Protein AF-A0A840P8W0-F1 (afdb_monomer)

Mean predicted aligned error: 6.46 Å

InterPro domains:
  IPR000485 AsnC-type HTH domain [PF13404] (7-47)
  IPR000485 AsnC-type HTH domain [PR00033] (7-23)
  IPR000485 AsnC-type HTH domain [PR00033] (23-34)
  IPR000485 AsnC-type HTH domain [PR00033] (34-53)
  IPR000485 AsnC-type HTH domain [PS50956] (7-67)
  IPR011008 Dimeric alpha-beta barrel [SSF54909] (79-145)
  IPR019887 Transcription regulator AsnC/Lrp, ligand binding domain [PF01037] (79-141)
  IPR019888 Transcription regulator AsnC-like [SM00344] (7-111)
  IPR019888 Transcription regulator AsnC-like [SM00344] (163-267)
  IPR036388 Winged helix-like DNA-binding domain superfamily [G3DSA:1.10.10.10] (7-55)
  IPR036388 Winged helix-like DNA-binding domain superfamily [G3DSA:1.10.10.10] (160-212)
  IPR036390 Winged helix DNA-binding domain superfamily [SSF46785] (5-66)
  IPR036390 Winged helix DNA-binding domain superfamily [SSF46785] (162-213)

pLDDT: mean 87.78, std 13.2, range [28.14, 98.25]

Structure (mmCIF, N/CA/C/O backbone):
data_AF-A0A840P8W0-F1
#
_entry.id   AF-A0A840P8W0-F1
#
loop_
_atom_site.group_PDB
_atom_site.id
_atom_site.type_symbol
_atom_site.label_atom_id
_atom_site.label_alt_id
_atom_site.label_comp_id
_atom_site.label_asym_id
_atom_site.label_entity_id
_atom_site.label_seq_id
_atom_site.pdbx_PDB_ins_code
_atom_site.Cartn_x
_atom_site.Cartn_y
_atom_site.Cartn_z
_atom_site.occupancy
_atom_site.B_iso_or_equiv
_atom_site.auth_seq_id
_atom_site.auth_comp_id
_atom_site.auth_asym_id
_atom_site.auth_atom_id
_atom_site.pdbx_PDB_model_num
ATOM 1 N N . MET A 1 1 ? -5.907 -22.053 6.837 1.00 34.28 1 MET A N 1
ATOM 2 C CA . MET A 1 1 ? -6.638 -21.363 7.922 1.00 34.28 1 MET A CA 1
ATOM 3 C C . MET A 1 1 ? -5.864 -20.092 8.213 1.00 34.28 1 MET A C 1
ATOM 5 O O . MET A 1 1 ? -4.703 -20.213 8.565 1.00 34.28 1 MET A O 1
ATOM 9 N N . THR A 1 2 ? -6.421 -18.903 7.975 1.00 44.41 2 THR A N 1
ATOM 10 C CA . THR A 1 2 ? -5.743 -17.654 8.362 1.00 44.41 2 THR A CA 1
ATOM 11 C C . THR A 1 2 ? -5.940 -17.507 9.864 1.00 44.41 2 THR A C 1
ATOM 13 O O . THR A 1 2 ? -7.039 -17.186 10.312 1.00 44.41 2 THR A O 1
ATOM 16 N N . GLN A 1 3 ? -4.933 -17.889 10.646 1.00 50.25 3 GLN A N 1
ATOM 17 C CA . GLN A 1 3 ? -4.948 -17.691 12.088 1.00 50.25 3 GLN A CA 1
ATOM 18 C C . GLN A 1 3 ? -4.982 -16.179 12.330 1.00 50.25 3 GLN A C 1
ATOM 20 O O . GLN A 1 3 ? -4.092 -15.470 11.866 1.00 50.25 3 GLN A O 1
ATOM 25 N N . ARG A 1 4 ? -6.041 -15.679 12.980 1.00 62.19 4 ARG A N 1
ATOM 26 C CA . ARG A 1 4 ? -6.059 -14.294 13.463 1.00 62.19 4 ARG A CA 1
ATOM 27 C C . ARG A 1 4 ? -4.897 -14.131 14.424 1.00 62.19 4 ARG A C 1
ATOM 29 O O . ARG A 1 4 ? -4.729 -14.955 15.324 1.00 62.19 4 ARG A O 1
ATOM 36 N N . TYR A 1 5 ? -4.101 -13.103 14.197 1.00 71.75 5 TYR A N 1
ATOM 37 C CA . TYR A 1 5 ? -2.946 -12.833 15.023 1.00 71.75 5 TYR A CA 1
ATOM 38 C C . TYR A 1 5 ? -3.359 -11.874 16.136 1.00 71.75 5 TYR A C 1
ATOM 40 O O . TYR A 1 5 ? -3.698 -10.724 15.868 1.00 71.75 5 TYR A O 1
ATOM 48 N N . GLU A 1 6 ? -3.371 -12.351 17.379 1.00 79.44 6 GLU A N 1
ATOM 49 C CA . GLU A 1 6 ? -3.693 -11.510 18.532 1.00 79.44 6 GLU A CA 1
ATOM 50 C C . GLU A 1 6 ? -2.466 -10.677 18.920 1.00 79.44 6 GLU A C 1
ATOM 52 O O . GLU A 1 6 ? -1.450 -11.205 19.377 1.00 79.44 6 GLU A O 1
ATOM 57 N N . LEU A 1 7 ? -2.555 -9.363 18.702 1.00 85.06 7 LEU A N 1
ATOM 58 C CA . LEU A 1 7 ? -1.567 -8.394 19.169 1.00 85.06 7 LEU A CA 1
ATOM 59 C C . LEU A 1 7 ? -1.849 -8.053 20.634 1.00 85.06 7 LEU A C 1
ATOM 61 O O . LEU A 1 7 ? -2.967 -7.663 20.976 1.00 85.06 7 LEU A O 1
ATOM 65 N N . ASP A 1 8 ? -0.838 -8.164 21.500 1.00 90.38 8 ASP A N 1
ATOM 66 C CA . ASP A 1 8 ? -0.956 -7.645 22.863 1.00 90.38 8 ASP A CA 1
ATOM 67 C C . ASP A 1 8 ? -0.778 -6.112 22.900 1.00 90.38 8 ASP A C 1
ATOM 69 O O . ASP A 1 8 ? -0.386 -5.473 21.919 1.00 90.38 8 ASP A O 1
ATOM 73 N N . ALA A 1 9 ? -1.073 -5.494 24.047 1.00 90.81 9 ALA A N 1
ATOM 74 C CA . ALA A 1 9 ? -0.993 -4.039 24.194 1.00 90.81 9 ALA A CA 1
ATOM 75 C C . ALA A 1 9 ? 0.424 -3.477 23.956 1.00 90.81 9 ALA A C 1
ATOM 77 O O . ALA A 1 9 ? 0.566 -2.337 23.515 1.00 90.81 9 ALA A O 1
ATOM 78 N N . GLN A 1 10 ? 1.474 -4.259 24.232 1.00 94.38 10 GLN A N 1
ATOM 79 C CA . GLN A 1 10 ? 2.853 -3.836 23.990 1.00 94.38 10 GLN A CA 1
ATOM 80 C C . GLN A 1 10 ? 3.210 -3.944 22.508 1.00 94.38 10 GLN A C 1
ATOM 82 O O . GLN A 1 10 ? 3.861 -3.045 21.984 1.00 94.38 10 GLN A O 1
ATOM 87 N N . ASP A 1 11 ? 2.770 -5.006 21.828 1.00 94.00 11 ASP A N 1
ATOM 88 C CA . ASP A 1 11 ? 2.919 -5.153 20.381 1.00 94.00 11 ASP A CA 1
ATOM 89 C C . ASP A 1 11 ? 2.237 -3.983 19.659 1.00 94.00 11 ASP A C 1
ATOM 91 O O . ASP A 1 11 ? 2.858 -3.350 18.804 1.00 94.00 11 ASP A O 1
ATOM 95 N N . GLN A 1 12 ? 1.009 -3.633 20.062 1.00 91.06 12 GLN A N 1
ATOM 96 C CA . GLN A 1 12 ? 0.277 -2.496 19.502 1.00 91.06 12 GLN A CA 1
ATOM 97 C C . GLN A 1 12 ? 1.016 -1.168 19.731 1.00 91.06 12 GLN A C 1
ATOM 99 O O . GLN A 1 12 ? 1.231 -0.415 18.783 1.00 91.06 12 GLN A O 1
ATOM 104 N N . ALA A 1 13 ? 1.496 -0.911 20.952 1.00 92.88 13 ALA A N 1
ATOM 105 C CA . ALA A 1 13 ? 2.249 0.307 21.255 1.00 92.88 13 ALA A CA 1
ATOM 106 C C . ALA A 1 13 ? 3.574 0.403 20.471 1.00 92.88 13 ALA A C 1
ATOM 108 O O . ALA A 1 13 ? 3.941 1.479 20.000 1.00 92.88 13 ALA A O 1
ATOM 109 N N . ILE A 1 14 ? 4.290 -0.715 20.289 1.00 94.94 14 ILE A N 1
ATOM 110 C CA . ILE A 1 14 ? 5.503 -0.767 19.456 1.00 94.94 14 ILE A CA 1
ATOM 111 C C . ILE A 1 14 ? 5.163 -0.437 18.000 1.00 94.94 14 ILE A C 1
ATOM 113 O O . ILE A 1 14 ? 5.873 0.343 17.366 1.00 94.94 14 ILE A O 1
ATOM 117 N N . ILE A 1 15 ? 4.091 -1.029 17.469 1.00 91.56 15 ILE A N 1
ATOM 118 C CA . ILE A 1 15 ? 3.615 -0.783 16.106 1.00 91.56 15 ILE A CA 1
ATOM 119 C C . ILE A 1 15 ? 3.282 0.695 15.915 1.00 91.56 15 ILE A C 1
ATOM 121 O O . ILE A 1 15 ? 3.705 1.272 14.919 1.00 91.56 15 ILE A O 1
ATOM 125 N N . ASP A 1 16 ? 2.569 1.314 16.854 1.00 89.50 16 ASP A N 1
ATOM 126 C CA . ASP A 1 16 ? 2.162 2.716 16.741 1.00 89.50 16 ASP A CA 1
ATOM 127 C C . ASP A 1 16 ? 3.367 3.667 16.753 1.00 89.50 16 ASP A C 1
ATOM 129 O O . ASP A 1 16 ? 3.461 4.549 15.901 1.00 89.50 16 ASP A O 1
ATOM 133 N N . LEU A 1 17 ? 4.371 3.409 17.595 1.00 92.75 17 LEU A N 1
ATOM 134 C CA . LEU A 1 17 ? 5.630 4.166 17.573 1.00 92.75 17 LEU A CA 1
ATOM 135 C C . LEU A 1 17 ? 6.409 3.980 16.261 1.00 92.75 17 LEU A C 1
ATOM 137 O O . LEU A 1 17 ? 6.987 4.928 15.733 1.00 92.75 17 LEU A O 1
ATOM 141 N N . LEU A 1 18 ? 6.422 2.765 15.704 1.00 92.44 18 LEU A N 1
ATOM 142 C CA . LEU A 1 18 ? 7.059 2.497 14.411 1.00 92.44 18 LEU A CA 1
ATOM 143 C C . LEU A 1 18 ? 6.258 3.052 13.226 1.00 92.44 18 LEU A C 1
ATOM 145 O O . LEU A 1 18 ? 6.834 3.261 12.159 1.00 92.44 18 LEU A O 1
ATOM 149 N N . ARG A 1 19 ? 4.947 3.269 13.371 1.00 87.44 19 ARG A N 1
ATOM 150 C CA . ARG A 1 19 ? 4.128 3.955 12.361 1.00 87.44 19 ARG A CA 1
ATOM 151 C C . ARG A 1 19 ? 4.528 5.422 12.256 1.00 87.44 19 ARG A C 1
ATOM 153 O O . ARG A 1 19 ? 4.632 5.930 11.142 1.00 87.44 19 ARG A O 1
ATOM 160 N N . GLU A 1 20 ? 4.789 6.063 13.395 1.00 86.31 20 GLU A N 1
ATOM 161 C CA . GLU A 1 20 ? 5.278 7.445 13.464 1.00 86.31 20 GLU A CA 1
ATOM 162 C C . GLU A 1 20 ? 6.716 7.579 12.945 1.00 86.31 20 GLU A C 1
ATOM 164 O O . GLU A 1 20 ? 7.007 8.461 12.139 1.00 86.31 20 GLU A O 1
ATOM 169 N N . ASP A 1 21 ? 7.616 6.698 13.389 1.00 88.25 21 ASP A N 1
ATOM 170 C CA . ASP A 1 21 ? 9.009 6.659 12.944 1.00 88.25 21 ASP A CA 1
ATOM 171 C C . ASP A 1 21 ? 9.533 5.218 12.913 1.00 88.25 21 ASP A C 1
ATOM 173 O O . ASP A 1 21 ? 10.043 4.669 13.896 1.00 88.25 21 ASP A O 1
ATOM 177 N N . GLY A 1 22 ? 9.494 4.608 11.728 1.00 91.19 22 GLY A N 1
ATOM 178 C CA . GLY A 1 22 ? 9.956 3.238 11.510 1.00 91.19 22 GLY A CA 1
ATOM 179 C C . GLY A 1 22 ? 11.456 3.040 11.752 1.00 91.19 22 GLY A C 1
ATOM 180 O O . GLY A 1 22 ? 11.921 1.901 11.857 1.00 91.19 22 GLY A O 1
ATOM 181 N N . ARG A 1 23 ? 12.243 4.118 11.877 1.00 93.38 23 ARG A N 1
ATOM 182 C CA . ARG A 1 23 ? 13.682 4.083 12.185 1.00 93.38 23 ARG A CA 1
ATOM 183 C C . ARG A 1 23 ? 13.995 4.386 13.645 1.00 93.38 23 ARG A C 1
ATOM 185 O O . ARG A 1 23 ? 15.175 4.361 14.009 1.00 93.38 23 ARG A O 1
ATOM 192 N N . SER A 1 24 ? 12.982 4.569 14.492 1.00 93.50 24 SER A N 1
ATOM 193 C CA . SER A 1 24 ? 13.196 4.852 15.906 1.00 93.50 24 SER A CA 1
ATOM 194 C C . SER A 1 24 ? 14.126 3.812 16.561 1.00 93.50 24 SER A C 1
ATOM 196 O O . SER A 1 24 ? 14.017 2.600 16.293 1.00 93.50 24 SER A O 1
ATOM 198 N N . PRO A 1 25 ? 15.100 4.254 17.387 1.00 95.19 25 PRO A N 1
ATOM 199 C CA . PRO A 1 25 ? 15.993 3.348 18.098 1.00 95.19 25 PRO A CA 1
ATOM 200 C C . PRO A 1 25 ? 15.209 2.433 19.040 1.00 95.19 25 PRO A C 1
ATOM 202 O O . PRO A 1 25 ? 14.368 2.902 19.804 1.00 95.19 25 PRO A O 1
ATOM 205 N N . LEU A 1 26 ? 15.536 1.137 19.058 1.00 95.88 26 LEU A N 1
ATOM 206 C CA . LEU A 1 26 ? 14.807 0.158 19.879 1.00 95.88 26 LEU A CA 1
ATOM 207 C C . LEU A 1 26 ? 14.857 0.486 21.378 1.00 95.88 26 LEU A C 1
ATOM 209 O O . LEU A 1 26 ? 13.903 0.214 22.096 1.00 95.88 26 LEU A O 1
ATOM 213 N N . ALA A 1 27 ? 15.940 1.116 21.844 1.00 96.75 27 ALA A N 1
ATOM 214 C CA . ALA A 1 27 ? 16.053 1.592 23.220 1.00 96.75 27 ALA A CA 1
ATOM 215 C C . ALA A 1 27 ? 15.039 2.701 23.549 1.00 96.75 27 ALA A C 1
ATOM 217 O O . ALA A 1 27 ? 14.470 2.695 24.635 1.00 96.75 27 ALA A O 1
ATOM 218 N N . ARG A 1 28 ? 14.776 3.619 22.607 1.00 96.94 28 ARG A N 1
ATOM 219 C CA . ARG A 1 28 ? 13.778 4.686 22.773 1.00 96.94 28 ARG A CA 1
ATOM 220 C C . ARG A 1 28 ? 12.366 4.109 22.805 1.00 96.94 28 ARG A C 1
ATOM 222 O O . ARG A 1 28 ? 11.599 4.453 23.696 1.0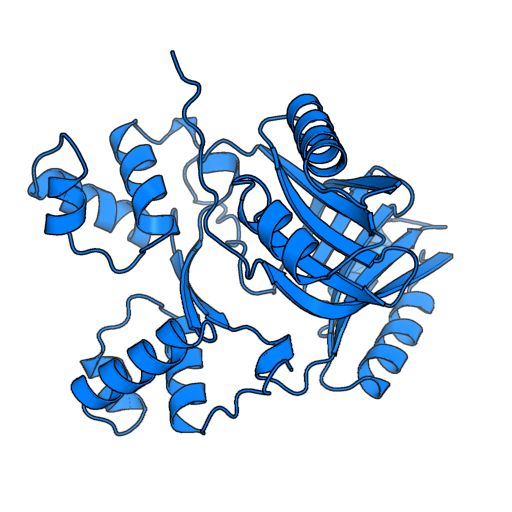0 96.94 28 ARG A O 1
ATOM 229 N N . ILE A 1 29 ? 12.065 3.194 21.881 1.00 97.00 29 ILE A N 1
ATOM 230 C CA . ILE A 1 29 ? 10.786 2.470 21.861 1.00 97.00 29 ILE A CA 1
ATOM 231 C C . ILE A 1 29 ? 10.598 1.734 23.193 1.00 97.00 29 ILE A C 1
ATOM 233 O O . ILE A 1 29 ? 9.575 1.899 23.846 1.00 97.00 29 ILE A O 1
ATOM 237 N N . GLY A 1 30 ? 11.620 0.998 23.643 1.00 97.06 30 GLY A N 1
ATOM 238 C CA . GLY A 1 30 ? 11.609 0.278 24.915 1.00 97.06 30 GLY A CA 1
ATOM 239 C C . GLY A 1 30 ? 11.314 1.177 26.117 1.00 97.06 30 GLY A C 1
ATOM 240 O O . GLY A 1 30 ? 10.448 0.849 26.923 1.00 97.06 30 GLY A O 1
ATOM 241 N N . GLN A 1 31 ? 11.950 2.350 26.198 1.00 97.00 31 GLN A N 1
ATOM 242 C CA . GLN A 1 31 ? 11.664 3.337 27.246 1.00 97.00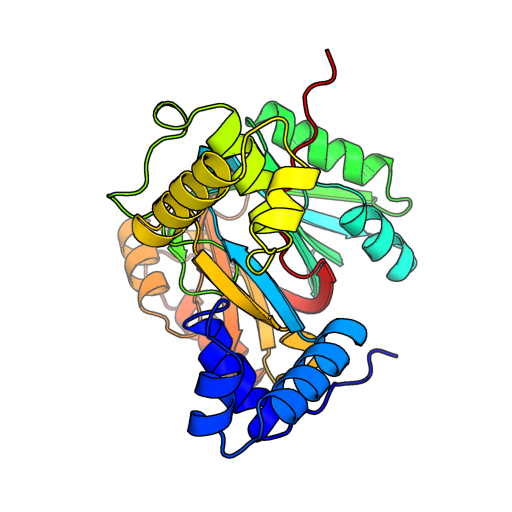 31 GLN A CA 1
ATOM 243 C C . GLN A 1 31 ? 10.201 3.803 27.242 1.00 97.00 31 GLN A C 1
ATOM 245 O O . GLN A 1 31 ? 9.621 3.964 28.311 1.00 97.00 31 GLN A O 1
ATOM 250 N N . GLN A 1 32 ? 9.600 4.000 26.067 1.00 96.44 32 GLN A N 1
ATOM 251 C CA . GLN A 1 32 ? 8.216 4.468 25.945 1.00 96.44 32 GLN A CA 1
ATOM 252 C C . GLN A 1 32 ? 7.182 3.386 26.284 1.00 96.44 32 GLN A C 1
ATOM 254 O O . GLN A 1 32 ? 6.124 3.714 26.812 1.00 96.44 32 GLN A O 1
ATOM 259 N N . VAL A 1 33 ? 7.484 2.110 26.019 1.00 96.25 33 VAL A N 1
ATOM 260 C CA . VAL A 1 33 ? 6.546 0.987 26.237 1.00 96.25 33 VAL A CA 1
ATOM 261 C C . VAL A 1 33 ? 6.855 0.143 27.483 1.00 96.25 33 VAL A C 1
ATOM 263 O O . VAL A 1 33 ? 6.190 -0.862 27.731 1.00 96.25 33 VAL A O 1
ATOM 266 N N . GLY A 1 34 ? 7.869 0.521 28.269 1.00 96.50 34 GLY A N 1
ATOM 267 C CA . GLY A 1 34 ? 8.268 -0.193 29.487 1.00 96.50 34 GLY A CA 1
ATOM 268 C C . GLY A 1 34 ? 8.981 -1.529 29.235 1.00 96.50 34 GLY A C 1
ATOM 269 O O . GLY A 1 34 ? 8.821 -2.467 30.012 1.00 96.50 34 GLY A O 1
ATOM 270 N N . LEU A 1 35 ? 9.756 -1.636 28.151 1.00 97.31 35 LEU A N 1
ATOM 271 C CA . LEU A 1 35 ? 10.499 -2.838 27.756 1.00 97.31 35 LEU A CA 1
ATOM 272 C C . LEU A 1 35 ? 11.999 -2.564 27.566 1.00 97.31 35 LEU A C 1
ATOM 274 O O . LEU A 1 35 ? 12.424 -1.445 27.285 1.00 97.31 35 LEU A O 1
ATOM 278 N N . SER A 1 36 ? 12.823 -3.611 27.660 1.00 98.00 36 SER A N 1
ATOM 279 C CA . SER A 1 36 ? 14.221 -3.533 27.220 1.00 98.00 36 SER A CA 1
ATOM 280 C C . SER A 1 36 ? 14.311 -3.488 25.688 1.00 98.00 36 SER A 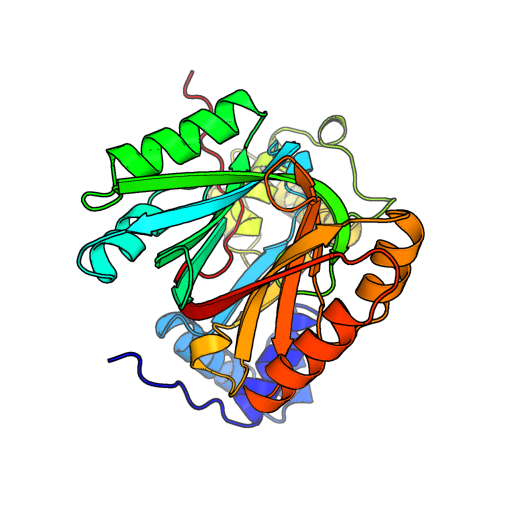C 1
ATOM 282 O O . SER A 1 36 ? 13.421 -3.967 24.981 1.00 98.00 36 SER A O 1
ATOM 284 N N . ALA A 1 37 ? 15.416 -2.959 25.152 1.00 97.19 37 ALA A N 1
ATOM 285 C CA . ALA A 1 37 ? 15.647 -2.935 23.704 1.00 97.19 37 ALA A CA 1
ATOM 286 C C . ALA A 1 37 ? 15.637 -4.347 23.081 1.00 97.19 37 ALA A C 1
ATOM 288 O O . ALA A 1 37 ? 15.158 -4.526 21.961 1.00 97.19 37 ALA A O 1
ATOM 289 N N . ASP A 1 38 ? 16.127 -5.350 23.814 1.00 97.44 38 ASP A N 1
ATOM 290 C CA . ASP A 1 38 ? 16.135 -6.743 23.364 1.00 97.44 38 ASP A CA 1
ATOM 291 C C . ASP A 1 38 ? 14.731 -7.357 23.369 1.00 97.44 38 ASP A C 1
ATOM 293 O O . ASP A 1 38 ? 14.384 -8.076 22.433 1.00 97.44 38 ASP A O 1
ATOM 297 N N . ALA A 1 39 ? 13.887 -7.013 24.350 1.00 97.25 39 ALA A N 1
ATOM 298 C CA . ALA A 1 39 ? 12.487 -7.436 24.370 1.00 97.25 39 ALA A CA 1
ATOM 299 C C . ALA A 1 39 ? 11.698 -6.840 23.191 1.00 97.25 39 ALA A C 1
ATOM 301 O O . ALA A 1 39 ? 10.959 -7.561 22.519 1.00 97.25 39 ALA A O 1
ATOM 302 N N . VAL A 1 40 ? 11.910 -5.555 22.874 1.00 97.38 40 VAL A N 1
ATOM 303 C CA . VAL A 1 40 ? 11.333 -4.924 21.672 1.00 97.38 40 VAL A CA 1
ATOM 304 C C . VAL A 1 40 ? 11.819 -5.633 20.403 1.00 97.38 40 VAL A C 1
ATOM 306 O O . VAL A 1 40 ? 11.004 -5.984 19.549 1.00 97.38 40 VAL A O 1
ATOM 309 N N . ARG A 1 41 ? 13.128 -5.913 20.284 1.00 95.88 41 ARG A N 1
ATOM 310 C CA . ARG A 1 41 ? 13.693 -6.630 19.126 1.00 95.88 41 ARG A CA 1
ATOM 311 C C . ARG A 1 41 ? 13.068 -8.013 18.949 1.00 95.88 41 ARG A C 1
ATOM 313 O O . ARG A 1 41 ? 12.723 -8.375 17.825 1.00 95.88 41 ARG A O 1
ATOM 320 N N . ALA A 1 42 ? 12.925 -8.775 20.033 1.00 96.12 42 ALA A N 1
ATOM 321 C CA . ALA A 1 42 ? 12.340 -10.112 20.002 1.00 96.12 42 ALA A CA 1
ATOM 322 C C . ALA A 1 42 ? 10.882 -10.076 19.517 1.00 96.12 42 ALA A C 1
ATOM 324 O O . ALA A 1 42 ? 10.513 -10.837 18.622 1.00 96.12 42 ALA A O 1
ATOM 325 N N . ARG A 1 43 ? 10.077 -9.136 20.034 1.00 95.31 43 ARG A N 1
ATOM 326 C CA . ARG A 1 43 ? 8.686 -8.931 19.600 1.00 95.31 43 ARG A CA 1
ATOM 327 C C . ARG A 1 43 ? 8.591 -8.554 18.124 1.00 95.31 43 ARG A C 1
ATOM 329 O O . ARG A 1 43 ? 7.857 -9.203 17.386 1.00 95.31 43 ARG A O 1
ATOM 336 N N . MET A 1 44 ? 9.379 -7.573 17.678 1.00 94.31 44 MET A N 1
ATOM 337 C CA . MET A 1 44 ? 9.424 -7.172 16.267 1.00 94.31 44 MET A CA 1
ATOM 338 C C . MET A 1 44 ? 9.830 -8.329 15.349 1.00 94.31 44 MET A C 1
ATOM 340 O O . MET A 1 44 ? 9.230 -8.507 14.295 1.00 94.31 44 MET A O 1
ATOM 344 N N . SER A 1 45 ? 10.830 -9.121 15.747 1.00 93.00 45 SER A N 1
ATOM 345 C CA . SER A 1 45 ? 11.327 -10.244 14.940 1.00 93.00 45 SER A CA 1
ATOM 346 C C . SER A 1 45 ? 10.279 -11.347 14.801 1.00 93.00 45 SER A C 1
ATOM 348 O O . SER A 1 45 ? 10.108 -11.878 13.709 1.00 93.00 45 SER A O 1
ATOM 350 N N . ARG A 1 46 ? 9.541 -11.646 15.878 1.00 92.94 46 ARG A N 1
ATOM 351 C CA . ARG A 1 46 ? 8.400 -12.571 15.850 1.00 92.94 46 ARG A CA 1
ATOM 352 C C . ARG A 1 46 ? 7.315 -12.075 14.892 1.00 92.94 46 ARG A C 1
ATOM 354 O O . ARG A 1 46 ? 6.986 -12.768 13.940 1.00 92.94 46 ARG A O 1
ATOM 361 N N . LEU A 1 47 ? 6.841 -10.839 15.081 1.00 90.00 47 LEU A N 1
ATOM 362 C CA . LEU A 1 47 ? 5.805 -10.239 14.231 1.00 90.00 47 LEU A CA 1
ATOM 363 C C . LEU A 1 47 ? 6.215 -10.194 12.750 1.00 90.00 47 LEU A C 1
ATOM 365 O O . LEU A 1 47 ? 5.385 -10.402 11.870 1.00 90.00 47 LEU A O 1
ATOM 369 N N . ALA A 1 48 ? 7.488 -9.923 12.461 1.00 88.19 48 ALA A N 1
ATOM 370 C CA . ALA A 1 48 ? 8.003 -9.934 11.097 1.00 88.19 48 ALA A CA 1
ATOM 371 C C . ALA A 1 48 ? 8.102 -11.350 10.512 1.00 88.19 48 ALA A C 1
ATOM 373 O O . ALA A 1 48 ? 7.730 -11.553 9.357 1.00 88.19 48 ALA A O 1
ATOM 374 N N . GLY A 1 49 ? 8.566 -12.325 11.302 1.00 86.06 49 GLY A N 1
ATOM 375 C CA . GLY A 1 49 ? 8.651 -13.734 10.905 1.00 86.06 49 GLY A CA 1
ATOM 376 C C . GLY A 1 49 ? 7.287 -14.345 10.581 1.00 86.06 49 GLY A C 1
ATOM 377 O O . GLY A 1 49 ? 7.170 -15.106 9.625 1.00 86.06 49 GLY A O 1
ATOM 378 N N . ASP A 1 50 ? 6.252 -13.920 11.303 1.00 84.06 50 ASP A N 1
ATOM 379 C CA . ASP A 1 50 ? 4.868 -14.351 11.089 1.00 84.06 50 ASP A CA 1
ATOM 380 C C . ASP A 1 50 ? 4.160 -13.565 9.964 1.00 84.06 50 ASP A C 1
ATOM 382 O O . ASP A 1 50 ? 2.981 -13.779 9.685 1.00 84.06 50 ASP A O 1
ATOM 386 N N . GLY A 1 51 ? 4.865 -12.641 9.296 1.00 78.62 51 GLY A N 1
ATOM 387 C CA . GLY A 1 51 ? 4.325 -11.821 8.208 1.00 78.62 51 GLY A CA 1
ATOM 388 C C . GLY A 1 51 ? 3.335 -10.742 8.657 1.00 78.62 51 GLY A C 1
ATOM 389 O O . GLY A 1 51 ? 2.677 -10.135 7.816 1.00 78.62 51 GLY A O 1
ATOM 390 N N . VAL A 1 52 ? 3.241 -10.489 9.964 1.00 83.56 52 VAL A N 1
ATOM 391 C CA . VAL A 1 52 ? 2.290 -9.559 10.583 1.00 83.56 52 VAL A CA 1
ATOM 392 C C . VAL A 1 52 ? 2.772 -8.118 10.508 1.00 83.56 52 VAL A C 1
ATOM 394 O O . VAL A 1 52 ? 1.973 -7.226 10.246 1.00 83.56 52 VAL A O 1
ATOM 397 N N . LEU A 1 53 ? 4.067 -7.890 10.737 1.00 86.31 53 LEU A N 1
ATOM 398 C CA . LEU A 1 53 ? 4.692 -6.568 10.761 1.00 86.31 53 LEU A CA 1
ATOM 399 C C . LEU A 1 53 ? 5.778 -6.470 9.694 1.00 86.31 53 LEU A C 1
ATOM 401 O O . LEU A 1 53 ? 6.682 -7.300 9.636 1.00 86.31 53 LEU A O 1
ATOM 405 N N . ARG A 1 54 ? 5.772 -5.388 8.918 1.00 87.25 54 ARG A N 1
ATOM 406 C CA . ARG A 1 54 ? 6.924 -4.980 8.107 1.00 87.25 54 ARG A CA 1
ATOM 407 C C . ARG A 1 54 ? 7.238 -3.517 8.328 1.00 87.25 54 ARG A C 1
ATOM 409 O O . ARG A 1 54 ? 6.334 -2.697 8.350 1.00 87.25 54 ARG A O 1
ATOM 416 N N . VAL A 1 55 ? 8.517 -3.183 8.455 1.00 89.56 55 VAL A N 1
ATOM 417 C CA . VAL A 1 55 ? 8.958 -1.787 8.380 1.00 89.56 55 VAL A CA 1
ATOM 418 C C . VAL A 1 55 ? 9.407 -1.536 6.950 1.00 89.56 55 VAL A C 1
ATOM 420 O O . VAL A 1 55 ? 10.339 -2.195 6.499 1.00 89.56 55 VAL A O 1
ATOM 423 N N . ILE A 1 56 ? 8.752 -0.613 6.251 1.00 86.88 56 ILE A N 1
ATOM 424 C CA . ILE A 1 56 ? 9.056 -0.295 4.851 1.00 86.88 56 ILE A CA 1
ATOM 425 C C . ILE A 1 56 ? 9.431 1.173 4.685 1.00 86.88 56 ILE A C 1
ATOM 427 O O . ILE A 1 56 ? 9.073 2.017 5.513 1.00 86.88 56 ILE A O 1
ATOM 431 N N . GLY A 1 57 ? 10.170 1.469 3.621 1.00 87.06 57 GLY A N 1
ATOM 432 C CA . GLY A 1 57 ? 10.414 2.832 3.183 1.00 87.06 57 GLY A CA 1
ATOM 433 C C . GLY A 1 57 ? 9.314 3.295 2.229 1.00 87.06 57 GLY A C 1
ATOM 434 O O . GLY A 1 57 ? 9.063 2.666 1.207 1.00 87.06 57 GLY A O 1
ATOM 435 N N . LEU A 1 58 ? 8.661 4.401 2.554 1.00 82.25 58 LEU A N 1
ATOM 436 C CA . LEU A 1 58 ? 7.705 5.093 1.705 1.00 82.25 58 LEU A CA 1
ATOM 437 C C . LEU A 1 58 ? 8.437 6.145 0.877 1.00 82.25 58 LEU A C 1
ATOM 439 O O . LEU A 1 58 ? 8.992 7.085 1.439 1.00 82.25 58 LEU A O 1
ATOM 443 N N . VAL A 1 59 ? 8.394 6.001 -0.445 1.00 80.81 59 VAL A N 1
ATOM 444 C CA . VAL A 1 59 ? 8.859 6.995 -1.427 1.00 80.81 59 VAL A CA 1
ATOM 445 C C . VAL A 1 59 ? 7.784 7.211 -2.491 1.00 80.81 59 VAL A C 1
ATOM 447 O O . VAL A 1 59 ? 6.996 6.301 -2.767 1.00 80.81 59 VAL A O 1
ATOM 450 N N . ASP A 1 60 ? 7.682 8.437 -3.008 1.00 78.31 60 ASP A N 1
ATOM 451 C CA . ASP A 1 60 ? 6.751 8.740 -4.094 1.00 78.31 60 ASP A CA 1
ATOM 452 C C . ASP A 1 60 ? 7.105 7.842 -5.297 1.00 78.31 60 ASP A C 1
ATOM 454 O O . ASP A 1 60 ? 8.249 7.881 -5.760 1.00 78.31 60 ASP A O 1
ATOM 458 N N . PRO A 1 61 ? 6.170 7.015 -5.801 1.00 78.06 61 PRO A N 1
ATOM 459 C CA . PRO A 1 61 ? 6.442 6.107 -6.912 1.00 78.06 61 PRO A CA 1
ATOM 460 C C . PRO A 1 61 ? 7.035 6.820 -8.141 1.00 78.06 61 PRO A C 1
ATOM 462 O O . PRO A 1 61 ? 7.884 6.247 -8.827 1.00 78.06 61 PRO A O 1
ATOM 465 N N . ALA A 1 62 ? 6.668 8.085 -8.380 1.00 78.81 62 ALA A N 1
ATOM 466 C CA . ALA A 1 62 ? 7.157 8.879 -9.509 1.00 78.81 62 ALA A CA 1
ATOM 467 C C . ALA A 1 62 ? 8.664 9.188 -9.415 1.00 78.81 62 ALA A C 1
ATOM 469 O O . ALA A 1 62 ? 9.373 9.185 -10.420 1.00 78.81 62 ALA A O 1
ATOM 470 N N . VAL A 1 63 ? 9.197 9.377 -8.198 1.00 78.94 63 VAL A N 1
ATOM 471 C CA . VAL A 1 63 ? 10.649 9.548 -7.952 1.00 78.94 63 VAL A CA 1
ATOM 472 C C . VAL A 1 63 ? 11.428 8.338 -8.451 1.00 78.94 63 VAL A C 1
ATOM 474 O O . VAL A 1 63 ? 12.552 8.423 -8.938 1.00 78.94 63 VAL A O 1
ATOM 477 N N . LEU A 1 64 ? 10.782 7.197 -8.329 1.00 77.00 64 LEU A N 1
ATOM 478 C CA . LEU A 1 64 ? 11.314 5.900 -8.630 1.00 77.00 64 LEU A CA 1
ATOM 479 C C . LEU A 1 64 ? 11.088 5.559 -10.123 1.00 77.00 64 LEU A C 1
ATOM 481 O O . LEU A 1 64 ? 11.919 4.889 -10.732 1.00 77.00 64 LEU A O 1
ATOM 485 N N . GLY A 1 65 ? 10.064 6.135 -10.758 1.00 79.06 65 GLY A N 1
ATOM 486 C CA . GLY A 1 65 ? 9.771 6.012 -12.189 1.00 79.06 65 GLY A CA 1
ATOM 487 C C . GLY A 1 65 ? 8.449 5.342 -12.527 1.00 79.06 65 GLY A C 1
ATOM 488 O O . GLY A 1 65 ? 8.256 4.934 -13.670 1.00 79.06 65 GLY A O 1
ATOM 489 N N . TYR A 1 66 ? 7.578 5.197 -11.534 1.00 82.00 66 TYR A N 1
ATOM 490 C CA . TYR A 1 66 ? 6.202 4.761 -11.706 1.00 82.00 66 TYR A CA 1
ATOM 491 C C . TYR A 1 66 ? 5.289 5.989 -11.697 1.00 82.00 66 TYR A C 1
ATOM 493 O O . TYR A 1 66 ? 4.794 6.399 -10.647 1.00 82.00 66 TYR A O 1
ATOM 501 N N . ASP A 1 67 ? 5.112 6.606 -12.863 1.00 83.56 67 ASP A N 1
ATOM 502 C CA . ASP A 1 67 ? 4.313 7.827 -13.020 1.00 83.56 67 ASP A CA 1
ATOM 503 C C . ASP A 1 67 ? 2.805 7.542 -13.132 1.00 83.56 67 ASP A C 1
ATOM 505 O O . ASP A 1 67 ? 1.974 8.435 -12.947 1.00 83.56 67 ASP A O 1
ATOM 509 N N . VAL A 1 68 ? 2.435 6.287 -13.401 1.00 89.00 68 VAL A N 1
ATOM 510 C CA . VAL A 1 68 ? 1.046 5.847 -13.538 1.00 89.00 68 VAL A CA 1
ATOM 511 C C . VAL A 1 68 ? 0.719 4.828 -12.464 1.00 89.00 68 VAL A C 1
ATOM 513 O O . VAL A 1 68 ? 1.421 3.838 -12.298 1.00 89.00 68 VAL A O 1
ATOM 516 N N . LEU A 1 69 ? -0.392 5.041 -11.761 1.00 90.75 69 LEU A N 1
ATOM 517 C CA . LEU A 1 69 ? -0.963 4.050 -10.856 1.00 90.75 69 LEU A CA 1
ATOM 518 C C . LEU A 1 69 ? -2.316 3.575 -11.372 1.00 90.75 69 LEU A C 1
ATOM 520 O O . LEU A 1 69 ? -3.067 4.336 -11.987 1.00 90.75 69 LEU A O 1
ATOM 524 N N . GLY A 1 70 ? -2.653 2.331 -11.069 1.00 92.75 70 GLY A N 1
ATOM 525 C CA . GLY A 1 70 ? -3.953 1.762 -11.371 1.00 92.75 70 GLY A CA 1
ATOM 526 C C . GLY A 1 70 ? -4.364 0.716 -10.351 1.00 92.75 70 GLY A C 1
ATOM 527 O O . GLY A 1 70 ? -3.533 0.092 -9.696 1.00 92.75 70 GLY A O 1
ATOM 528 N N . THR A 1 71 ? -5.667 0.512 -10.240 1.00 95.19 71 THR A N 1
ATOM 529 C CA . THR A 1 71 ? -6.235 -0.637 -9.539 1.00 95.19 71 THR A CA 1
ATOM 530 C C . THR A 1 71 ? -6.801 -1.582 -10.584 1.00 95.19 71 THR A C 1
ATOM 532 O O . THR A 1 71 ? -7.553 -1.144 -11.451 1.00 95.19 71 THR A O 1
ATOM 535 N N . ALA A 1 72 ? -6.468 -2.866 -10.510 1.00 96.81 72 ALA A N 1
ATOM 536 C CA . ALA A 1 72 ? -7.074 -3.886 -11.348 1.00 96.81 72 ALA A CA 1
ATOM 537 C C . ALA A 1 72 ? -8.007 -4.774 -10.522 1.00 96.81 72 ALA A C 1
ATOM 539 O O . ALA A 1 72 ? -7.633 -5.271 -9.460 1.00 96.81 72 ALA A O 1
ATOM 540 N N . GLY A 1 73 ? -9.227 -4.975 -11.014 1.00 97.56 73 GLY A N 1
ATOM 541 C CA . GLY A 1 73 ? -10.145 -5.993 -10.516 1.00 97.56 73 GLY A CA 1
ATOM 542 C C . GLY A 1 73 ? -9.986 -7.262 -11.340 1.00 97.56 73 GLY A C 1
ATOM 543 O O . GLY A 1 73 ? -10.146 -7.221 -12.555 1.00 97.56 73 GLY A O 1
ATOM 544 N N . LEU A 1 74 ? -9.697 -8.391 -10.696 1.00 98.25 74 LEU A N 1
ATOM 545 C CA . LEU A 1 74 ? -9.507 -9.685 -11.351 1.00 98.25 74 LEU A CA 1
ATOM 546 C C . LEU A 1 74 ? -10.691 -10.608 -11.059 1.00 98.25 74 LEU A C 1
ATOM 548 O O . LEU A 1 74 ? -11.057 -10.818 -9.898 1.00 98.25 74 LEU A O 1
ATOM 552 N N . ARG A 1 75 ? -11.264 -11.211 -12.104 1.00 98.25 75 ARG A N 1
ATOM 553 C CA . ARG A 1 75 ? -12.159 -12.366 -11.956 1.00 98.25 75 ARG A CA 1
ATOM 554 C C . ARG A 1 75 ? -11.325 -13.631 -12.006 1.00 98.25 75 ARG A C 1
ATOM 556 O O . ARG A 1 75 ? -10.679 -13.918 -13.013 1.00 98.25 75 ARG A O 1
ATOM 563 N N . TYR A 1 76 ? -11.344 -14.391 -10.924 1.00 98.06 76 TYR A N 1
ATOM 564 C CA . TYR A 1 76 ? -10.437 -15.498 -10.686 1.00 98.06 76 TYR A CA 1
ATOM 565 C C . TYR A 1 76 ? -11.185 -16.740 -10.212 1.00 98.06 76 TYR A C 1
ATOM 567 O O . TYR A 1 76 ? -11.982 -16.701 -9.278 1.00 98.06 76 TYR A O 1
ATOM 575 N N . ARG A 1 77 ? -10.868 -17.890 -10.809 1.00 96.56 77 ARG A N 1
ATOM 576 C CA . ARG A 1 77 ? -11.347 -19.188 -10.337 1.00 96.56 77 ARG A CA 1
ATOM 577 C C . ARG A 1 77 ? -10.192 -20.157 -10.173 1.00 96.56 77 ARG A C 1
ATOM 579 O O . ARG A 1 77 ? -9.685 -20.703 -11.145 1.00 96.56 77 ARG A O 1
ATOM 586 N N . GLY A 1 78 ? -9.842 -20.421 -8.924 1.00 95.81 78 GLY A N 1
ATOM 587 C CA . GLY A 1 78 ? -8.809 -21.380 -8.567 1.00 95.81 78 GLY A CA 1
ATOM 588 C C . GLY A 1 78 ? -8.423 -21.283 -7.091 1.00 95.81 78 GLY A C 1
ATOM 589 O O . GLY A 1 78 ? -9.105 -20.610 -6.312 1.00 95.81 78 GLY A O 1
ATOM 590 N N . PRO A 1 79 ? -7.344 -21.967 -6.683 1.00 96.00 79 PRO A N 1
ATOM 591 C CA . PRO A 1 79 ? -6.832 -21.906 -5.320 1.00 96.00 79 PRO A CA 1
ATOM 592 C C . PRO A 1 79 ? -6.256 -20.524 -4.983 1.00 96.00 79 PRO A C 1
ATOM 594 O O . PRO A 1 79 ? -5.414 -19.997 -5.708 1.00 96.00 79 PRO A O 1
ATOM 597 N N . VAL A 1 80 ? -6.635 -19.972 -3.828 1.00 93.38 80 VAL A N 1
ATOM 598 C CA . VAL A 1 80 ? -6.163 -18.650 -3.367 1.00 93.38 80 VAL A CA 1
ATOM 599 C C . VAL A 1 80 ? -4.637 -18.548 -3.273 1.00 93.38 80 VAL A C 1
ATOM 601 O O . VAL A 1 80 ? -4.080 -17.485 -3.525 1.00 93.38 80 VAL A O 1
ATOM 604 N N . ASP A 1 81 ? -3.947 -19.646 -2.958 1.00 93.56 81 ASP A N 1
ATOM 605 C CA . ASP A 1 81 ? -2.489 -19.649 -2.819 1.00 93.56 81 ASP A CA 1
ATOM 606 C C . ASP A 1 81 ? -1.781 -19.446 -4.163 1.00 93.56 81 ASP A C 1
ATOM 608 O O . ASP A 1 81 ? -0.737 -18.800 -4.214 1.00 93.56 81 ASP A O 1
ATOM 612 N N . ARG A 1 82 ? -2.381 -19.905 -5.270 1.00 95.56 82 ARG A N 1
ATOM 613 C CA . ARG A 1 82 ? -1.865 -19.645 -6.620 1.00 95.56 82 ARG A CA 1
ATOM 614 C C . ARG A 1 82 ? -2.018 -18.175 -6.987 1.00 95.56 82 ARG A C 1
ATOM 616 O O . ARG A 1 82 ? -1.064 -17.566 -7.462 1.00 95.56 82 ARG A O 1
ATOM 623 N N . LEU A 1 83 ? -3.195 -17.604 -6.727 1.00 95.88 83 LEU A N 1
ATOM 624 C CA . LEU A 1 83 ? -3.444 -16.178 -6.935 1.00 95.88 83 LEU A CA 1
ATOM 625 C C . LEU A 1 83 ? -2.467 -15.326 -6.114 1.00 95.88 83 LEU A C 1
ATOM 627 O O . LEU A 1 83 ? -1.836 -14.417 -6.647 1.00 95.88 83 LEU A O 1
ATOM 631 N N . ARG A 1 84 ? -2.285 -15.668 -4.832 1.00 94.31 84 ARG A N 1
ATOM 632 C CA . ARG A 1 84 ? -1.311 -15.025 -3.944 1.00 94.31 84 ARG A CA 1
ATOM 633 C C . ARG A 1 84 ? 0.101 -15.100 -4.513 1.00 94.31 84 ARG A C 1
ATOM 635 O O . ARG A 1 84 ? 0.769 -14.072 -4.562 1.00 94.31 84 ARG A O 1
ATOM 642 N N . ALA A 1 85 ? 0.555 -16.289 -4.909 1.00 93.50 85 ALA A N 1
ATOM 643 C CA . ALA A 1 85 ? 1.901 -16.496 -5.430 1.00 93.50 85 ALA A CA 1
ATOM 644 C C . ALA A 1 85 ? 2.143 -15.683 -6.710 1.00 93.50 85 ALA A C 1
ATOM 646 O O . ALA A 1 85 ? 3.144 -14.978 -6.794 1.00 93.50 85 ALA A O 1
ATOM 647 N N . GLY A 1 86 ? 1.198 -15.708 -7.653 1.00 94.56 86 GLY A N 1
ATOM 648 C CA . GLY A 1 86 ? 1.286 -14.954 -8.903 1.00 94.56 86 GLY A CA 1
ATOM 649 C C . GLY A 1 86 ? 1.345 -13.440 -8.699 1.00 94.56 86 GLY A C 1
ATOM 650 O O . GLY A 1 86 ? 2.250 -12.778 -9.200 1.00 94.56 86 GLY A O 1
ATOM 651 N N . LEU A 1 87 ? 0.441 -12.892 -7.880 1.00 94.25 87 LEU A N 1
ATOM 652 C CA . LEU A 1 87 ? 0.435 -11.460 -7.552 1.00 94.25 87 LEU A CA 1
ATOM 653 C C . LEU A 1 87 ? 1.700 -11.048 -6.783 1.00 94.25 87 LEU A C 1
ATOM 655 O O . LEU A 1 87 ? 2.292 -10.005 -7.055 1.00 94.25 87 LEU A O 1
ATOM 659 N N . SER A 1 88 ? 2.154 -11.888 -5.850 1.00 89.75 88 SER A N 1
ATOM 660 C CA . SER A 1 88 ? 3.381 -11.644 -5.079 1.00 89.75 88 SER A CA 1
ATOM 661 C C . SER A 1 88 ? 4.639 -11.707 -5.944 1.00 89.75 88 SER A C 1
ATOM 663 O O . SER A 1 88 ? 5.621 -11.046 -5.619 1.00 89.75 88 SER A O 1
ATOM 665 N N . ALA A 1 89 ? 4.644 -12.472 -7.034 1.00 89.75 89 ALA A N 1
ATOM 666 C CA . ALA A 1 89 ? 5.805 -12.580 -7.913 1.00 89.75 89 ALA A CA 1
ATOM 667 C C . ALA A 1 89 ? 6.010 -11.326 -8.777 1.00 89.75 89 ALA A C 1
ATOM 669 O O . ALA A 1 89 ? 7.145 -11.009 -9.117 1.00 89.75 89 ALA A O 1
ATOM 670 N N . HIS A 1 90 ? 4.944 -10.584 -9.092 1.00 89.31 90 HIS A N 1
ATOM 671 C CA . HIS A 1 90 ? 5.031 -9.455 -10.018 1.00 89.31 90 HIS A CA 1
ATOM 672 C C . HIS A 1 90 ? 5.450 -8.153 -9.306 1.00 89.31 90 HIS A C 1
ATOM 674 O O . HIS A 1 90 ? 4.662 -7.625 -8.523 1.00 89.31 90 HIS A O 1
ATOM 680 N N . PRO A 1 91 ? 6.630 -7.567 -9.577 1.00 83.00 91 PRO A N 1
ATOM 681 C CA . PRO A 1 91 ? 7.190 -6.460 -8.785 1.00 83.00 91 PRO A CA 1
ATOM 682 C C . PRO A 1 91 ? 6.335 -5.185 -8.785 1.00 83.00 91 PRO A C 1
ATOM 684 O O . PRO A 1 91 ? 6.313 -4.459 -7.795 1.00 83.00 91 PRO A O 1
ATOM 687 N N . GLN A 1 92 ? 5.592 -4.950 -9.868 1.00 88.19 92 GLN A N 1
ATOM 688 C CA . GLN A 1 92 ? 4.708 -3.790 -10.029 1.00 88.19 92 GLN A CA 1
ATOM 689 C C . GLN A 1 92 ? 3.371 -3.892 -9.279 1.00 88.19 92 GLN A C 1
ATOM 691 O O . GLN A 1 92 ? 2.676 -2.887 -9.171 1.00 88.19 92 GLN A O 1
ATOM 696 N N . VAL A 1 93 ? 3.006 -5.068 -8.748 1.00 91.06 93 VAL A N 1
ATOM 697 C CA . VAL A 1 93 ? 1.828 -5.215 -7.877 1.00 91.06 93 VAL A CA 1
ATOM 698 C C . VAL A 1 93 ? 2.215 -4.764 -6.477 1.00 91.06 93 VAL A C 1
ATOM 700 O O . VAL A 1 93 ? 2.968 -5.462 -5.800 1.00 91.06 93 VAL A O 1
ATOM 703 N N . THR A 1 94 ? 1.723 -3.626 -6.012 1.00 85.75 94 THR A N 1
ATOM 704 C CA . THR A 1 94 ? 2.117 -3.086 -4.704 1.00 85.75 94 THR A CA 1
ATOM 705 C C . THR A 1 94 ? 1.273 -3.612 -3.575 1.00 85.75 94 THR A C 1
ATOM 707 O O . THR A 1 94 ? 1.816 -3.883 -2.512 1.00 85.75 94 THR A O 1
ATOM 710 N N . PHE A 1 95 ? -0.012 -3.827 -3.816 1.00 88.62 95 PHE A N 1
ATOM 711 C CA . PHE A 1 95 ? -0.959 -4.367 -2.854 1.00 88.62 95 PHE A CA 1
ATOM 712 C C . PHE A 1 95 ? -1.937 -5.286 -3.572 1.00 88.62 95 PHE A C 1
ATOM 714 O O . PHE A 1 95 ? -2.250 -5.080 -4.742 1.00 88.62 95 PHE A O 1
ATOM 721 N N . ALA A 1 96 ? -2.435 -6.303 -2.876 1.00 93.06 96 ALA A N 1
ATOM 722 C CA . ALA A 1 96 ? -3.543 -7.089 -3.381 1.00 93.06 96 ALA A CA 1
ATOM 723 C C . ALA A 1 96 ? -4.366 -7.696 -2.256 1.00 93.06 96 ALA A C 1
ATOM 725 O O . ALA A 1 96 ? -3.821 -8.203 -1.270 1.00 93.06 96 ALA A O 1
ATOM 726 N N . ALA A 1 97 ? -5.675 -7.738 -2.462 1.00 93.00 97 ALA A N 1
ATOM 727 C CA . ALA A 1 97 ? -6.624 -8.361 -1.560 1.00 93.00 97 ALA A CA 1
ATOM 728 C C . ALA A 1 97 ? -7.542 -9.314 -2.324 1.00 93.00 97 ALA A C 1
ATOM 730 O O . ALA A 1 97 ? -7.974 -9.032 -3.439 1.00 93.00 97 ALA A O 1
ATOM 731 N N . GLN A 1 98 ? -7.867 -10.439 -1.693 1.00 95.00 98 GLN A N 1
ATOM 732 C CA . GLN A 1 98 ? -8.999 -11.260 -2.091 1.00 95.00 98 GLN A CA 1
ATOM 733 C C . GLN A 1 98 ? -10.269 -10.546 -1.647 1.00 95.00 98 GLN A C 1
ATOM 735 O O . GLN A 1 98 ? -10.358 -10.116 -0.492 1.00 95.00 98 GLN A O 1
ATOM 740 N N . THR A 1 99 ? -11.254 -10.465 -2.530 1.00 96.12 99 THR A N 1
ATOM 741 C CA . THR A 1 99 ? -12.464 -9.681 -2.299 1.00 96.12 99 THR A CA 1
ATOM 742 C C . THR A 1 99 ? -13.731 -10.523 -2.294 1.00 96.12 99 THR A C 1
ATOM 744 O O . THR A 1 99 ? -13.789 -11.603 -2.877 1.00 96.12 99 THR A O 1
ATOM 747 N N . VAL A 1 100 ? -14.765 -10.012 -1.627 1.00 94.56 100 VAL A N 1
ATOM 748 C CA . VAL A 1 100 ? -16.150 -10.464 -1.796 1.00 94.56 100 VAL A CA 1
ATOM 749 C C . VAL A 1 100 ? -16.882 -9.404 -2.613 1.00 94.56 100 VAL A C 1
ATOM 751 O O . VAL A 1 100 ? -17.043 -8.273 -2.154 1.00 94.56 100 VAL A O 1
ATOM 754 N N . GLY A 1 101 ? -17.307 -9.755 -3.828 1.00 91.88 101 GLY A N 1
ATOM 755 C CA . GLY A 1 101 ? -18.012 -8.840 -4.726 1.00 91.88 101 GLY A CA 1
ATOM 756 C C . GLY A 1 101 ? -17.900 -9.240 -6.197 1.00 91.88 101 GLY A C 1
ATOM 757 O O . GLY A 1 101 ? -17.826 -10.420 -6.520 1.00 91.88 101 GLY A O 1
ATOM 758 N N . ALA A 1 102 ? -17.915 -8.249 -7.095 1.00 92.19 102 ALA A N 1
ATOM 759 C CA . ALA A 1 102 ? -17.899 -8.463 -8.550 1.00 92.19 102 ALA A CA 1
ATOM 760 C C . ALA A 1 102 ? -16.543 -8.938 -9.113 1.00 92.19 102 ALA A C 1
ATOM 762 O O . ALA A 1 102 ? -16.484 -9.421 -10.247 1.00 92.19 102 ALA A O 1
ATOM 763 N N . TYR A 1 103 ? -15.482 -8.780 -8.323 1.00 97.31 103 TYR A N 1
ATOM 764 C CA . TYR A 1 103 ? -14.132 -9.254 -8.599 1.00 97.31 103 TYR A CA 1
ATOM 765 C C . TYR A 1 103 ? -13.700 -10.141 -7.432 1.00 97.31 103 TYR A C 1
ATOM 767 O O . TYR A 1 103 ? -14.070 -9.882 -6.283 1.00 97.31 103 TYR A O 1
ATOM 775 N N . ASP A 1 104 ? -12.942 -11.189 -7.733 1.00 97.56 104 ASP A N 1
ATOM 776 C CA . ASP A 1 104 ? -12.444 -12.155 -6.749 1.00 97.56 104 ASP A CA 1
ATOM 777 C C . ASP A 1 104 ? -11.161 -11.651 -6.070 1.00 97.56 104 ASP A C 1
ATOM 779 O O . ASP A 1 104 ? -10.833 -12.058 -4.951 1.00 97.56 104 ASP A O 1
ATOM 783 N N . ALA A 1 105 ? -10.447 -10.739 -6.734 1.00 97.69 105 ALA A N 1
ATOM 784 C CA . ALA A 1 105 ? -9.379 -9.955 -6.141 1.00 97.69 105 ALA A CA 1
ATOM 785 C C . ALA A 1 105 ? -9.300 -8.549 -6.731 1.00 97.69 105 ALA A C 1
ATOM 787 O O . ALA A 1 105 ? -9.689 -8.310 -7.874 1.00 97.69 105 ALA A O 1
ATOM 788 N N . VAL A 1 106 ? -8.726 -7.644 -5.947 1.00 96.62 106 VAL A N 1
ATOM 789 C CA . VAL A 1 106 ? -8.241 -6.346 -6.412 1.00 96.62 106 VAL A CA 1
ATOM 790 C C . VAL A 1 106 ? -6.743 -6.262 -6.169 1.00 96.62 106 VAL A C 1
ATOM 792 O O . VAL A 1 106 ? -6.249 -6.759 -5.152 1.00 96.62 106 VAL A O 1
ATOM 795 N N . CYS A 1 107 ? -6.014 -5.642 -7.088 1.00 94.88 107 CYS A N 1
ATOM 796 C CA . CYS A 1 107 ? -4.606 -5.329 -6.902 1.00 94.88 107 CYS A CA 1
ATOM 797 C C . CYS A 1 107 ? -4.292 -3.893 -7.312 1.00 94.88 107 CYS A C 1
ATOM 799 O O . CYS A 1 107 ? -4.803 -3.382 -8.305 1.00 94.88 107 CYS A O 1
ATOM 801 N N . GLU A 1 108 ? -3.446 -3.244 -6.524 1.00 92.88 108 GLU A N 1
ATOM 802 C CA . GLU A 1 108 ? -2.851 -1.960 -6.861 1.00 92.88 108 GLU A CA 1
ATOM 803 C C . GLU A 1 108 ? -1.563 -2.195 -7.635 1.00 92.88 108 GLU A C 1
ATOM 805 O O . GLU A 1 108 ? -0.769 -3.086 -7.312 1.00 92.88 108 GLU A O 1
ATOM 810 N N . ILE A 1 109 ? -1.384 -1.398 -8.676 1.00 92.25 109 ILE A N 1
ATOM 811 C CA . ILE A 1 109 ? -0.305 -1.516 -9.640 1.00 92.25 109 ILE A CA 1
ATOM 812 C C . ILE A 1 109 ? 0.272 -0.129 -9.861 1.00 92.25 109 ILE A C 1
ATOM 814 O O . ILE A 1 109 ? -0.468 0.850 -9.970 1.00 92.25 109 ILE A O 1
ATOM 818 N N . GLY A 1 110 ? 1.589 -0.044 -9.986 1.00 89.19 110 GLY A N 1
ATOM 819 C CA . GLY A 1 110 ? 2.213 1.122 -10.600 1.00 89.19 110 GLY A CA 1
ATOM 820 C C . GLY A 1 110 ? 3.083 0.745 -11.775 1.00 89.19 110 GLY A C 1
ATOM 821 O O . GLY A 1 110 ? 3.691 -0.323 -11.850 1.00 89.19 110 GLY A O 1
ATOM 822 N N . ALA A 1 111 ? 3.074 1.654 -12.724 1.00 90.56 111 ALA A N 1
ATOM 823 C CA . ALA A 1 111 ? 3.543 1.485 -14.073 1.00 90.56 111 ALA A CA 1
ATOM 824 C C . ALA A 1 111 ? 4.257 2.753 -14.520 1.00 90.56 111 ALA A C 1
ATOM 826 O O . ALA A 1 111 ? 4.070 3.834 -13.953 1.00 90.56 111 ALA A O 1
ATOM 827 N N . ARG A 1 112 ? 5.118 2.600 -15.521 1.00 88.88 112 ARG A N 1
ATOM 828 C CA . ARG A 1 112 ? 5.867 3.726 -16.089 1.00 88.88 112 ARG A CA 1
ATOM 829 C C . ARG A 1 112 ? 4.944 4.669 -16.858 1.00 88.88 112 ARG A C 1
ATOM 831 O O . ARG A 1 112 ? 5.064 5.881 -16.745 1.00 88.88 112 ARG A O 1
ATOM 838 N N . ASP A 1 113 ? 4.003 4.097 -17.596 1.00 89.88 113 ASP A N 1
ATOM 839 C CA . ASP A 1 113 ? 3.015 4.793 -18.411 1.00 89.88 113 ASP A CA 1
ATOM 840 C C . ASP A 1 113 ? 1.745 3.929 -18.559 1.00 89.88 113 ASP A C 1
ATOM 842 O O . ASP A 1 113 ? 1.638 2.844 -17.977 1.00 89.88 113 ASP A O 1
ATOM 846 N N . ASP A 1 114 ? 0.757 4.421 -19.311 1.00 94.69 114 ASP A N 1
ATOM 847 C CA . ASP A 1 114 ? -0.509 3.708 -19.512 1.00 94.69 114 ASP A CA 1
ATOM 848 C C . ASP A 1 114 ? -0.333 2.403 -20.323 1.00 94.69 114 ASP A C 1
ATOM 850 O O . ASP A 1 114 ? -1.103 1.460 -20.129 1.00 94.69 114 ASP A O 1
ATOM 854 N N . ALA A 1 115 ? 0.680 2.316 -21.198 1.00 95.88 115 ALA A N 1
ATOM 855 C CA . ALA A 1 115 ? 0.955 1.108 -21.980 1.00 95.88 115 ALA A CA 1
ATOM 856 C C . ALA A 1 115 ? 1.543 0.012 -21.081 1.00 95.88 115 ALA A C 1
ATOM 858 O O . ALA A 1 115 ? 1.050 -1.114 -21.067 1.00 95.88 115 ALA A O 1
ATOM 859 N N . ASP A 1 116 ? 2.518 0.372 -20.245 1.00 94.62 116 ASP A N 1
ATOM 860 C CA . ASP A 1 116 ? 3.081 -0.512 -19.229 1.00 94.62 116 ASP A CA 1
ATOM 861 C C . ASP A 1 116 ? 2.011 -0.968 -18.226 1.00 94.62 116 ASP A C 1
ATOM 863 O O . ASP A 1 116 ? 1.993 -2.136 -17.846 1.00 94.62 116 ASP A O 1
ATOM 867 N N . LEU A 1 117 ? 1.067 -0.099 -17.837 1.00 95.31 117 LEU A N 1
ATOM 868 C CA . LEU A 1 117 ? -0.045 -0.489 -16.961 1.00 95.31 117 LEU A CA 1
ATOM 869 C C . LEU A 1 117 ? -0.907 -1.588 -17.597 1.00 95.31 117 LEU A C 1
ATOM 871 O O . LEU A 1 117 ? -1.224 -2.582 -16.936 1.00 95.31 117 LEU A O 1
ATOM 875 N N . ALA A 1 118 ? -1.282 -1.417 -18.866 1.00 96.44 118 ALA A N 1
ATOM 876 C CA . ALA A 1 118 ? -2.061 -2.409 -19.600 1.00 96.44 118 ALA A CA 1
ATOM 877 C C . ALA A 1 118 ? -1.293 -3.734 -19.738 1.00 96.44 118 ALA A C 1
ATOM 879 O O . ALA A 1 118 ? -1.844 -4.799 -19.451 1.00 96.44 118 ALA A O 1
ATOM 880 N N . ASP A 1 119 ? -0.011 -3.658 -20.092 1.00 96.44 119 ASP A N 1
ATOM 881 C CA . ASP A 1 119 ? 0.864 -4.815 -20.267 1.00 96.44 119 ASP A CA 1
ATOM 882 C C . ASP A 1 119 ? 1.075 -5.600 -18.965 1.00 96.44 119 ASP A C 1
ATOM 884 O O . ASP A 1 119 ? 1.093 -6.832 -18.979 1.00 96.44 119 ASP A O 1
ATOM 888 N N . VAL A 1 120 ? 1.221 -4.916 -17.824 1.00 94.75 120 VAL A N 1
ATOM 889 C CA . VAL A 1 120 ? 1.336 -5.562 -16.507 1.00 94.75 120 VAL A CA 1
ATOM 890 C C . VAL A 1 120 ? 0.090 -6.372 -16.192 1.00 94.75 120 VAL A C 1
ATOM 892 O O . VAL A 1 120 ? 0.195 -7.541 -15.823 1.00 94.75 120 VAL A O 1
ATOM 895 N N . VAL A 1 121 ? -1.093 -5.775 -16.336 1.00 96.56 121 VAL A N 1
ATOM 896 C CA . VAL A 1 121 ? -2.351 -6.466 -16.028 1.00 96.56 121 VAL A CA 1
ATOM 897 C C . VAL A 1 121 ? -2.578 -7.629 -16.988 1.00 96.56 121 VAL A C 1
ATOM 899 O O . VAL A 1 121 ? -2.974 -8.709 -16.551 1.00 96.56 121 VAL A O 1
ATOM 902 N N . TRP A 1 122 ? -2.258 -7.443 -18.269 1.00 97.12 122 TRP A N 1
ATOM 903 C CA . TRP A 1 122 ? -2.305 -8.517 -19.255 1.00 97.12 122 TRP A CA 1
ATOM 904 C C . TRP A 1 122 ? -1.368 -9.677 -18.875 1.00 97.12 122 TRP A C 1
ATOM 906 O O . TRP A 1 122 ? -1.811 -10.822 -18.801 1.00 97.12 122 TRP A O 1
ATOM 916 N N . ARG A 1 123 ? -0.106 -9.397 -18.512 1.00 95.75 123 ARG A N 1
ATOM 917 C CA . ARG A 1 123 ? 0.844 -10.419 -18.029 1.00 95.75 123 ARG A CA 1
ATOM 918 C C . ARG A 1 123 ? 0.345 -11.135 -16.778 1.00 95.75 123 ARG A C 1
ATOM 920 O O . ARG A 1 123 ? 0.514 -12.347 -16.667 1.00 95.75 123 ARG A O 1
ATOM 927 N N . LEU A 1 124 ? -0.259 -10.420 -15.828 1.00 95.88 124 LEU A N 1
ATOM 928 C CA . LEU A 1 124 ? -0.871 -11.041 -14.649 1.00 95.88 124 LEU A CA 1
ATOM 929 C C . LEU A 1 124 ? -1.991 -12.008 -15.051 1.00 95.88 124 LEU A C 1
ATOM 931 O O . LEU A 1 124 ? -2.058 -13.111 -14.515 1.00 95.88 124 LEU A O 1
ATOM 935 N N . ALA A 1 125 ? -2.845 -11.623 -15.999 1.00 96.44 125 ALA A N 1
ATOM 936 C CA . ALA A 1 125 ? -3.928 -12.477 -16.474 1.00 96.44 125 ALA A CA 1
ATOM 937 C C . ALA A 1 125 ? -3.417 -13.739 -17.190 1.00 96.44 125 ALA A C 1
ATOM 939 O O . ALA A 1 125 ? -3.944 -14.822 -16.952 1.00 96.44 125 ALA A O 1
ATOM 940 N N . GLU A 1 126 ? -2.361 -13.617 -17.997 1.00 96.06 126 GLU A N 1
ATOM 941 C CA . GLU A 1 126 ? -1.742 -14.746 -18.707 1.00 96.06 126 GLU A CA 1
ATOM 942 C C . GLU A 1 126 ? -0.989 -15.701 -17.769 1.00 96.06 126 GLU A C 1
ATOM 944 O O . GLU A 1 126 ? -1.032 -16.920 -17.927 1.00 96.06 126 GLU A O 1
ATOM 949 N N . THR A 1 127 ? -0.274 -15.162 -16.779 1.00 94.62 127 THR A N 1
ATOM 950 C CA . THR A 1 127 ? 0.608 -15.965 -15.914 1.00 94.62 127 THR A CA 1
ATOM 951 C C . THR A 1 127 ? -0.123 -16.622 -14.747 1.00 94.62 127 THR A C 1
ATOM 953 O O . THR A 1 127 ? 0.308 -17.667 -14.251 1.00 94.62 127 THR A O 1
ATOM 956 N N . ILE A 1 128 ? -1.231 -16.039 -14.285 1.00 97.00 128 ILE A N 1
ATOM 957 C CA . ILE A 1 128 ? -1.989 -16.551 -13.145 1.00 97.00 128 ILE A CA 1
ATOM 958 C C . ILE A 1 128 ? -3.132 -17.437 -13.645 1.00 97.00 128 ILE A C 1
ATOM 960 O O . ILE A 1 128 ? -4.265 -16.988 -13.817 1.00 97.00 128 ILE A O 1
ATOM 964 N N . ASP A 1 129 ? -2.851 -18.735 -13.796 1.00 96.75 129 ASP A N 1
ATOM 965 C CA . ASP A 1 129 ? -3.860 -19.719 -14.207 1.00 96.75 129 ASP A CA 1
ATOM 966 C C . ASP A 1 129 ? -5.118 -19.659 -13.318 1.00 96.75 129 ASP A C 1
ATOM 968 O O . ASP A 1 129 ? -5.071 -19.893 -12.098 1.00 96.75 129 ASP A O 1
ATOM 972 N N . GLY A 1 130 ? -6.249 -19.364 -13.957 1.00 96.81 130 GLY A N 1
ATOM 973 C CA . GLY A 1 130 ? -7.552 -19.166 -13.332 1.00 96.81 130 GLY A CA 1
ATOM 974 C C . GLY A 1 130 ? -8.087 -17.736 -13.429 1.00 96.81 130 GLY A C 1
ATOM 975 O O . GLY A 1 130 ? -9.272 -17.546 -13.144 1.00 96.81 130 GLY A O 1
ATOM 976 N N . VAL A 1 131 ? -7.279 -16.748 -13.836 1.00 98.12 131 VAL A N 1
ATOM 977 C CA . VAL A 1 131 ? -7.792 -15.417 -14.204 1.00 98.12 131 VAL A CA 1
ATOM 978 C C . VAL A 1 131 ? -8.590 -15.541 -15.500 1.00 98.12 131 VAL A C 1
ATOM 980 O O . VAL A 1 131 ? -8.148 -16.150 -16.468 1.00 98.12 131 VAL A O 1
ATOM 983 N N . ARG A 1 132 ? -9.818 -15.025 -15.492 1.00 97.06 132 ARG A N 1
ATOM 984 C CA . ARG A 1 132 ? -10.777 -15.158 -16.603 1.00 97.06 132 ARG A CA 1
ATOM 985 C C . ARG A 1 132 ? -11.051 -13.848 -17.311 1.00 97.06 132 ARG A C 1
ATOM 987 O O . ARG A 1 132 ? -11.471 -13.858 -18.460 1.00 97.06 132 ARG A O 1
ATOM 994 N N . ASP A 1 133 ? -10.935 -12.762 -16.564 1.00 97.50 133 ASP A N 1
ATOM 995 C CA . ASP A 1 133 ? -11.315 -11.426 -16.981 1.00 97.50 133 ASP A CA 1
ATOM 996 C C . ASP A 1 133 ? -10.706 -10.418 -16.003 1.00 97.50 133 ASP A C 1
ATOM 998 O O . ASP A 1 133 ? -10.442 -10.758 -14.839 1.00 97.50 133 ASP A O 1
ATOM 1002 N N . TYR A 1 134 ? -10.517 -9.187 -16.458 1.00 97.38 134 TYR A N 1
ATOM 1003 C CA . TYR A 1 134 ? -10.010 -8.102 -15.633 1.00 97.38 134 TYR A CA 1
ATOM 1004 C C . TYR A 1 134 ? -10.559 -6.744 -16.070 1.00 97.38 134 TYR A C 1
ATOM 1006 O O . TYR A 1 134 ? -10.911 -6.527 -17.225 1.00 97.38 134 TYR A O 1
ATOM 1014 N N . GLU A 1 135 ? -10.591 -5.803 -15.134 1.00 97.06 135 GLU A N 1
ATOM 1015 C CA . GLU A 1 135 ? -10.855 -4.389 -15.404 1.00 97.06 135 GLU A CA 1
ATOM 1016 C C . GLU A 1 135 ? -9.759 -3.543 -14.759 1.00 97.06 135 GLU A C 1
ATOM 1018 O O . GLU A 1 135 ? -9.290 -3.876 -13.672 1.00 97.06 135 GLU A O 1
ATOM 1023 N N . ILE A 1 136 ? -9.357 -2.457 -15.422 1.00 97.25 136 ILE A N 1
ATOM 1024 C CA . ILE A 1 136 ? -8.329 -1.530 -14.943 1.00 97.25 136 ILE A CA 1
ATOM 1025 C C . ILE A 1 136 ? -8.980 -0.175 -14.672 1.00 97.25 136 ILE A C 1
ATOM 1027 O O . ILE A 1 136 ? -9.602 0.409 -15.559 1.00 97.25 136 ILE A O 1
ATOM 1031 N N . TRP A 1 137 ? -8.784 0.348 -13.466 1.00 96.94 137 TRP A N 1
ATOM 1032 C CA . TRP A 1 137 ? -9.145 1.708 -13.080 1.00 96.94 137 TRP A CA 1
ATOM 1033 C C . TRP A 1 137 ? -7.871 2.529 -12.918 1.00 96.94 137 TRP A C 1
ATOM 1035 O O . TRP A 1 137 ? -7.173 2.438 -11.905 1.00 96.94 137 TRP A O 1
ATOM 1045 N N . ARG A 1 138 ? -7.541 3.314 -13.947 1.00 95.38 138 ARG A N 1
ATOM 1046 C CA . ARG A 1 138 ? -6.340 4.159 -13.965 1.00 95.38 138 ARG A CA 1
ATOM 1047 C C . ARG A 1 138 ? -6.543 5.340 -13.030 1.00 95.38 138 ARG A C 1
ATOM 1049 O O . ARG A 1 138 ? -7.483 6.109 -13.206 1.00 95.38 138 ARG A O 1
ATOM 1056 N N . GLN A 1 139 ? -5.651 5.516 -12.066 1.00 93.94 139 GLN A N 1
ATOM 1057 C CA . GLN A 1 139 ? -5.733 6.580 -11.075 1.00 93.94 139 GLN A CA 1
ATOM 1058 C C . GLN A 1 139 ? -5.303 7.918 -11.674 1.00 93.94 139 GLN A C 1
ATOM 1060 O O . GLN A 1 139 ? -4.124 8.100 -11.943 1.00 93.94 139 GLN A O 1
ATOM 1065 N N . LEU A 1 140 ? -6.231 8.850 -11.878 1.00 92.44 140 LEU A N 1
ATOM 1066 C CA . LEU A 1 140 ? -6.003 10.182 -12.452 1.00 92.44 140 LEU A CA 1
ATOM 1067 C C . LEU A 1 140 ? -5.515 11.204 -11.427 1.00 92.44 140 LEU A C 1
ATOM 1069 O O . LEU A 1 140 ? -4.610 11.974 -11.735 1.00 92.44 140 LEU A O 1
ATOM 1073 N N . ASP A 1 141 ? -6.085 11.181 -10.223 1.00 89.56 141 ASP A N 1
ATOM 1074 C CA . ASP A 1 141 ? -5.751 12.135 -9.165 1.00 89.56 141 ASP A CA 1
ATOM 1075 C C . ASP A 1 141 ? -5.925 11.518 -7.771 1.00 89.56 141 ASP A C 1
ATOM 1077 O O . ASP A 1 141 ? -6.680 10.558 -7.588 1.00 89.56 141 ASP A O 1
ATOM 1081 N N . VAL A 1 142 ? -5.218 12.063 -6.782 1.00 87.88 142 VAL A N 1
ATOM 1082 C CA . VAL A 1 142 ? -5.328 11.686 -5.369 1.00 87.88 142 VAL A CA 1
ATOM 1083 C C . VAL A 1 142 ? -5.936 12.847 -4.603 1.00 87.88 142 VAL A C 1
ATOM 1085 O O . VAL A 1 142 ? -5.259 13.821 -4.292 1.00 87.88 142 VAL A O 1
ATOM 1088 N N . VAL A 1 143 ? -7.208 12.706 -4.243 1.00 90.25 143 VAL A N 1
ATOM 1089 C CA . VAL A 1 143 ? -7.946 13.749 -3.518 1.00 90.25 143 VAL A CA 1
ATOM 1090 C C . VAL A 1 143 ? -7.760 13.591 -2.010 1.00 90.25 143 VAL A C 1
ATOM 1092 O O . VAL A 1 143 ? -7.679 14.572 -1.273 1.00 90.25 143 VAL A O 1
ATOM 1095 N N . LYS A 1 144 ? -7.651 12.344 -1.541 1.00 89.00 144 LYS A N 1
ATOM 1096 C CA . LYS A 1 144 ? -7.370 12.007 -0.147 1.00 89.00 144 LYS A CA 1
ATOM 1097 C C . LYS A 1 144 ? -6.525 10.746 -0.061 1.00 89.00 144 LYS A C 1
ATOM 1099 O O . LYS A 1 144 ? -6.830 9.748 -0.711 1.00 89.00 144 LYS A O 1
ATOM 1104 N N . TRP A 1 145 ? -5.493 10.785 0.777 1.00 81.94 145 TRP A N 1
ATOM 1105 C CA . TRP A 1 145 ? -4.717 9.603 1.134 1.00 81.94 145 TRP A CA 1
ATOM 1106 C C . TRP A 1 145 ? -4.202 9.707 2.569 1.00 81.94 145 TRP A C 1
ATOM 1108 O O . TRP A 1 145 ? -3.215 10.380 2.869 1.00 81.94 145 TRP A O 1
ATOM 1118 N N . GLU A 1 146 ? -4.907 9.035 3.467 1.00 76.44 146 GLU A N 1
ATOM 1119 C CA . GLU A 1 146 ? -4.611 8.940 4.898 1.00 76.44 146 GLU A CA 1
ATOM 1120 C C . GLU A 1 146 ? -4.269 7.500 5.315 1.00 76.44 146 GLU A C 1
ATOM 1122 O O . GLU A 1 146 ? -3.990 7.247 6.486 1.00 76.44 146 GLU A O 1
ATOM 1127 N N . SER A 1 147 ? -4.281 6.549 4.372 1.00 64.38 147 SER A N 1
ATOM 1128 C CA . SER A 1 147 ? -3.947 5.150 4.641 1.00 64.38 147 SER A CA 1
ATOM 1129 C C . SER A 1 147 ? -2.434 4.899 4.677 1.00 64.38 147 SER A C 1
ATOM 1131 O O . SER A 1 147 ? -1.622 5.659 4.145 1.00 64.38 147 SER A O 1
ATOM 1133 N N . GLN A 1 148 ? -2.069 3.783 5.307 1.00 58.19 148 GLN A N 1
ATOM 1134 C CA . GLN A 1 148 ? -0.699 3.285 5.412 1.00 58.19 148 GLN A CA 1
ATOM 1135 C C . GLN A 1 148 ? -0.198 2.814 4.035 1.00 58.19 148 GLN A C 1
ATOM 1137 O O . GLN A 1 148 ? -0.893 2.050 3.374 1.00 58.19 148 GLN A O 1
ATOM 1142 N N . GLY A 1 149 ? 1.020 3.188 3.625 1.00 51.94 149 GLY A N 1
ATOM 1143 C CA . GLY A 1 149 ? 1.689 2.553 2.472 1.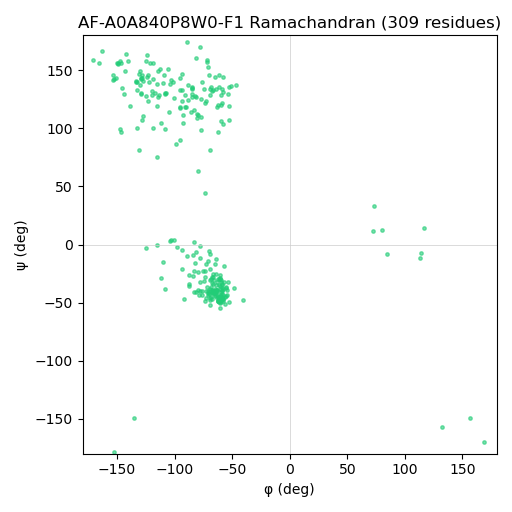00 51.94 149 GLY A CA 1
ATOM 1144 C C . GLY A 1 149 ? 1.943 3.417 1.234 1.00 51.94 149 GLY A C 1
ATOM 1145 O O . GLY A 1 149 ? 2.678 2.977 0.354 1.00 51.94 149 GLY A O 1
ATOM 1146 N N . ARG A 1 150 ? 1.432 4.652 1.167 1.00 52.25 150 ARG A N 1
ATOM 1147 C CA . ARG A 1 150 ? 1.847 5.633 0.150 1.00 52.25 150 ARG A CA 1
ATOM 1148 C C . ARG A 1 150 ? 2.319 6.903 0.851 1.00 52.25 150 ARG A C 1
ATOM 1150 O O . ARG A 1 150 ? 1.595 7.416 1.703 1.00 52.25 150 ARG A O 1
ATOM 1157 N N . PRO A 1 151 ? 3.515 7.423 0.545 1.00 48.97 151 PRO A N 1
ATOM 1158 C CA . PRO A 1 151 ? 3.955 8.670 1.149 1.00 48.97 151 PRO A CA 1
ATOM 1159 C C . PRO A 1 151 ? 3.055 9.808 0.694 1.00 48.97 151 PRO A C 1
ATOM 1161 O O . PRO A 1 151 ? 2.643 9.878 -0.467 1.00 48.97 151 PRO A O 1
ATOM 1164 N N . ARG A 1 152 ? 2.804 10.751 1.604 1.00 50.00 152 ARG A N 1
ATOM 1165 C CA . ARG A 1 152 ? 2.342 12.073 1.193 1.00 50.00 152 ARG A CA 1
ATOM 1166 C C . ARG A 1 152 ? 3.425 12.648 0.291 1.00 50.00 152 ARG A C 1
ATOM 1168 O O . ARG A 1 152 ? 4.558 12.803 0.744 1.00 50.00 152 ARG A O 1
ATOM 1175 N N . ARG A 1 153 ? 3.092 12.965 -0.963 1.00 50.62 153 ARG A N 1
ATOM 1176 C CA . ARG A 1 153 ? 3.979 13.765 -1.808 1.00 50.62 153 ARG A CA 1
ATOM 1177 C C . ARG A 1 153 ? 4.211 15.080 -1.075 1.00 50.62 153 ARG A C 1
ATOM 1179 O O . ARG A 1 153 ? 3.313 15.918 -1.004 1.00 50.62 153 ARG A O 1
ATOM 1186 N N . SER A 1 154 ? 5.380 15.231 -0.458 1.00 49.88 154 SER A N 1
ATOM 1187 C CA . SER A 1 154 ? 5.745 16.517 0.116 1.00 49.88 154 SER A CA 1
ATOM 1188 C C . SER A 1 154 ? 5.849 17.501 -1.042 1.00 49.88 154 SER A C 1
ATOM 1190 O O . SER A 1 154 ? 6.492 17.199 -2.046 1.00 49.88 154 SER A O 1
ATOM 1192 N N . ALA A 1 155 ? 5.262 18.690 -0.909 1.00 49.84 155 ALA A N 1
ATOM 1193 C CA . ALA A 1 155 ? 5.473 19.766 -1.878 1.00 49.84 155 ALA A CA 1
ATOM 1194 C C . ALA A 1 155 ? 6.970 20.123 -2.027 1.00 49.84 155 ALA A C 1
ATOM 1196 O O . ALA A 1 155 ? 7.360 20.731 -3.019 1.00 49.84 155 ALA A O 1
ATOM 1197 N N . SER A 1 156 ? 7.799 19.724 -1.052 1.00 51.88 156 SER A N 1
ATOM 1198 C CA . SER A 1 156 ? 9.255 19.875 -1.039 1.00 51.88 156 SER A CA 1
ATOM 1199 C C . SER A 1 156 ? 10.040 18.633 -1.479 1.00 51.88 156 SER A C 1
ATOM 1201 O O . SER A 1 156 ? 11.267 18.689 -1.449 1.00 51.88 156 SER A O 1
ATOM 1203 N N . ALA A 1 157 ? 9.389 17.506 -1.798 1.00 56.19 157 ALA A N 1
ATOM 1204 C CA . ALA A 1 157 ? 10.110 16.301 -2.206 1.00 56.19 157 ALA A CA 1
ATOM 1205 C C . ALA A 1 157 ? 10.802 16.549 -3.560 1.00 56.19 157 ALA A C 1
ATOM 1207 O O . ALA A 1 157 ? 10.154 17.080 -4.472 1.00 56.19 157 ALA A O 1
ATOM 1208 N N . PRO A 1 158 ? 12.091 16.191 -3.707 1.00 59.62 158 PRO A N 1
ATOM 1209 C CA . PRO A 1 158 ? 12.807 16.354 -4.965 1.00 59.62 158 PRO A CA 1
ATOM 1210 C C . PRO A 1 158 ? 12.091 15.601 -6.086 1.00 59.62 158 PRO A C 1
ATOM 1212 O O . PRO A 1 158 ? 11.522 14.524 -5.883 1.00 59.62 158 PRO A O 1
ATOM 1215 N N . ARG A 1 159 ? 12.103 16.172 -7.292 1.00 67.19 159 ARG A N 1
ATOM 1216 C CA . ARG A 1 159 ? 11.635 15.447 -8.476 1.00 67.19 159 ARG A CA 1
ATOM 1217 C C . ARG A 1 159 ? 12.661 14.373 -8.810 1.00 67.19 159 ARG A C 1
ATOM 1219 O O . ARG A 1 159 ? 13.835 14.513 -8.486 1.00 67.19 159 ARG A O 1
ATOM 1226 N N . ARG A 1 160 ? 12.250 13.341 -9.550 1.00 71.12 160 ARG A N 1
ATOM 1227 C CA . ARG A 1 160 ? 13.178 12.319 -10.064 1.00 71.12 160 ARG A CA 1
ATOM 1228 C C . ARG A 1 160 ? 14.412 12.925 -10.750 1.00 71.12 160 ARG A C 1
ATOM 1230 O O . ARG A 1 160 ? 15.506 12.411 -10.582 1.00 71.12 160 ARG A O 1
ATOM 1237 N N . ALA A 1 161 ? 14.233 14.029 -11.478 1.00 68.19 161 ALA A N 1
ATOM 1238 C CA . ALA A 1 161 ? 15.308 14.748 -12.168 1.00 68.19 161 ALA A CA 1
ATOM 1239 C C . ALA A 1 161 ? 16.362 15.379 -11.235 1.00 68.19 161 ALA A C 1
ATOM 1241 O O . ALA A 1 161 ? 17.438 15.737 -11.701 1.00 68.19 161 ALA A O 1
ATOM 1242 N N . ASP A 1 162 ? 16.050 15.525 -9.946 1.00 80.31 162 ASP A N 1
ATOM 1243 C CA . ASP A 1 162 ? 16.934 16.114 -8.940 1.00 80.31 162 ASP A CA 1
ATOM 1244 C C . ASP A 1 162 ? 17.765 15.041 -8.197 1.00 80.31 162 ASP A C 1
ATOM 1246 O O . ASP A 1 162 ? 18.616 15.390 -7.378 1.00 80.31 162 ASP A O 1
ATOM 1250 N N . LEU A 1 163 ? 17.528 13.747 -8.466 1.00 85.62 163 LEU A N 1
ATOM 1251 C CA . LEU A 1 163 ? 18.234 12.615 -7.858 1.00 85.62 163 LEU A CA 1
ATOM 1252 C C . LEU A 1 163 ? 19.240 11.997 -8.827 1.00 85.62 163 LEU A C 1
ATOM 1254 O O . LEU A 1 163 ? 18.938 11.794 -10.003 1.00 85.62 163 LEU A O 1
ATOM 1258 N N . ASP A 1 164 ? 20.419 11.649 -8.315 1.00 89.44 164 ASP A N 1
ATOM 1259 C CA . ASP A 1 164 ? 21.423 10.917 -9.088 1.00 89.44 164 ASP A CA 1
ATOM 1260 C C . ASP A 1 164 ? 21.262 9.388 -8.974 1.00 89.44 164 ASP A C 1
ATOM 1262 O O . ASP A 1 164 ? 20.430 8.870 -8.223 1.00 89.44 164 ASP A O 1
ATOM 1266 N N . ASP A 1 165 ? 22.064 8.645 -9.739 1.00 88.88 165 ASP A N 1
ATOM 1267 C CA . ASP A 1 165 ? 22.002 7.179 -9.782 1.00 88.88 165 ASP A CA 1
ATOM 1268 C C . ASP A 1 165 ? 22.254 6.529 -8.415 1.00 88.88 165 ASP A C 1
ATOM 1270 O O . ASP A 1 165 ? 21.665 5.489 -8.107 1.00 88.88 165 ASP A O 1
ATOM 1274 N N . LEU A 1 166 ? 23.094 7.145 -7.574 1.00 91.94 166 LEU A N 1
ATOM 1275 C CA . LEU A 1 166 ? 23.360 6.648 -6.228 1.00 91.94 166 LEU A CA 1
ATOM 1276 C C . LEU A 1 166 ? 22.145 6.859 -5.326 1.00 91.94 166 LEU A C 1
ATOM 1278 O O . LEU A 1 166 ? 21.781 5.948 -4.583 1.00 91.94 166 LEU A O 1
ATOM 1282 N N . ASP A 1 167 ? 21.502 8.025 -5.393 1.00 92.50 167 ASP A N 1
ATOM 1283 C CA . ASP A 1 167 ? 20.271 8.290 -4.649 1.00 92.50 167 ASP A CA 1
ATOM 1284 C C . ASP A 1 167 ? 19.170 7.293 -5.048 1.00 92.50 167 ASP A C 1
ATOM 1286 O O . ASP A 1 167 ? 18.537 6.685 -4.181 1.00 92.50 167 ASP A O 1
ATOM 1290 N N . LEU A 1 168 ? 18.992 7.037 -6.349 1.00 88.88 168 LEU A N 1
ATOM 1291 C CA . LEU A 1 168 ? 18.034 6.046 -6.851 1.00 88.88 168 LEU A CA 1
ATOM 1292 C C . LEU A 1 168 ? 18.376 4.620 -6.395 1.00 88.88 168 LEU A C 1
ATOM 1294 O O . LEU A 1 168 ? 17.480 3.860 -6.017 1.00 88.88 168 LEU A O 1
ATOM 1298 N N . ALA A 1 169 ? 19.656 4.243 -6.397 1.00 89.62 169 ALA A N 1
ATOM 1299 C CA . ALA A 1 169 ? 20.097 2.936 -5.915 1.00 89.62 169 ALA A CA 1
ATOM 1300 C C . ALA A 1 169 ? 19.878 2.775 -4.399 1.00 89.62 169 ALA A C 1
ATOM 1302 O O . ALA A 1 169 ? 19.399 1.732 -3.951 1.00 89.62 169 ALA A O 1
ATOM 1303 N N . LEU A 1 170 ? 20.141 3.824 -3.613 1.00 92.94 170 LEU A N 1
ATOM 1304 C CA . LEU A 1 170 ? 19.843 3.855 -2.181 1.00 92.94 170 LEU A CA 1
ATOM 1305 C C . LEU A 1 170 ? 18.347 3.714 -1.917 1.00 92.94 170 LEU A C 1
ATOM 1307 O O . LEU A 1 170 ? 17.962 2.908 -1.071 1.00 92.94 170 LEU A O 1
ATOM 1311 N N . LEU A 1 171 ? 17.504 4.452 -2.644 1.00 90.12 171 LEU A N 1
ATOM 1312 C CA . LEU A 1 171 ? 16.052 4.339 -2.521 1.00 90.12 171 LEU A CA 1
ATOM 1313 C C . LEU A 1 171 ? 15.595 2.905 -2.799 1.00 90.12 171 LEU A C 1
ATOM 1315 O O . LEU A 1 171 ? 14.889 2.332 -1.978 1.00 90.12 171 LEU A O 1
ATOM 1319 N N . ARG A 1 172 ? 16.065 2.265 -3.875 1.00 85.62 172 ARG A N 1
ATOM 1320 C CA . ARG A 1 172 ? 15.701 0.868 -4.184 1.00 85.62 172 ARG A CA 1
ATOM 1321 C C . ARG A 1 172 ? 15.983 -0.100 -3.030 1.00 85.62 172 ARG A C 1
ATOM 1323 O O . ARG A 1 172 ? 15.160 -0.969 -2.765 1.00 85.62 172 ARG A O 1
ATOM 1330 N N . LEU A 1 173 ? 17.098 0.069 -2.317 1.00 89.75 173 LEU A N 1
ATOM 1331 C CA . LEU A 1 173 ? 17.434 -0.764 -1.156 1.00 89.75 173 LEU A CA 1
ATOM 1332 C C . LEU A 1 173 ? 16.621 -0.387 0.094 1.00 89.75 173 LEU A C 1
ATOM 1334 O O . LEU A 1 173 ? 16.134 -1.252 0.824 1.00 89.75 173 LEU A O 1
ATOM 1338 N N . LEU A 1 174 ? 16.469 0.913 0.352 1.00 91.69 174 LEU A N 1
ATOM 1339 C CA . LEU A 1 174 ? 15.837 1.433 1.565 1.00 91.69 174 LEU A CA 1
ATOM 1340 C C . LEU A 1 174 ? 14.315 1.297 1.565 1.00 91.69 174 LEU A C 1
ATOM 1342 O O . LEU A 1 174 ? 13.712 1.292 2.634 1.00 91.69 174 LEU A O 1
ATOM 1346 N N . VAL A 1 175 ? 13.676 1.194 0.404 1.00 86.06 175 VAL A N 1
ATOM 1347 C CA . VAL A 1 175 ? 12.220 1.020 0.332 1.00 86.06 175 VAL A CA 1
ATOM 1348 C C . VAL A 1 175 ? 11.838 -0.371 0.861 1.00 86.06 175 VAL A C 1
ATOM 1350 O O . VAL A 1 175 ? 10.861 -0.492 1.601 1.00 86.06 175 VAL A O 1
ATOM 1353 N N . ASP A 1 176 ? 12.657 -1.398 0.605 1.00 83.44 176 ASP A N 1
ATOM 1354 C CA . ASP A 1 176 ? 12.493 -2.741 1.184 1.00 83.44 176 ASP A CA 1
ATOM 1355 C C . ASP A 1 176 ? 13.004 -2.841 2.631 1.00 83.44 176 ASP A C 1
ATOM 1357 O O . ASP A 1 176 ? 12.351 -3.450 3.480 1.00 83.44 176 ASP A O 1
ATOM 136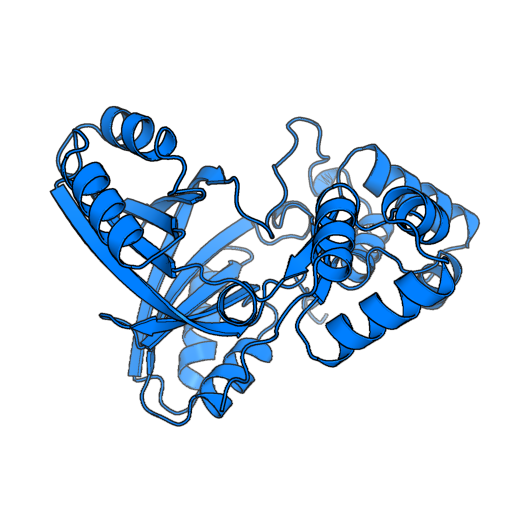1 N N . ASN A 1 177 ? 14.172 -2.260 2.928 1.00 89.44 177 ASN A N 1
ATOM 1362 C CA . ASN A 1 177 ? 14.764 -2.282 4.264 1.00 89.44 177 ASN A CA 1
ATOM 1363 C C . ASN A 1 177 ? 15.204 -0.874 4.694 1.00 89.44 177 ASN A C 1
ATOM 1365 O O . ASN A 1 177 ? 16.395 -0.544 4.664 1.00 89.44 177 ASN A O 1
ATOM 1369 N N . PRO A 1 178 ? 14.276 -0.036 5.186 1.00 92.44 178 PRO A N 1
ATOM 1370 C CA . PRO A 1 178 ? 14.590 1.333 5.582 1.00 92.44 178 PRO A CA 1
ATOM 1371 C C . PRO A 1 178 ? 15.449 1.391 6.843 1.00 92.44 178 PRO A C 1
ATOM 1373 O O . PRO A 1 178 ? 15.838 2.480 7.255 1.00 92.44 178 PRO A O 1
ATOM 1376 N N . ARG A 1 179 ? 15.723 0.256 7.497 1.00 93.19 179 ARG A N 1
ATOM 1377 C CA . ARG A 1 179 ? 16.579 0.147 8.683 1.00 93.19 179 ARG A CA 1
ATOM 1378 C C . ARG A 1 179 ? 17.963 -0.426 8.361 1.00 93.19 179 ARG A C 1
ATOM 1380 O O . ARG A 1 179 ? 18.745 -0.590 9.297 1.00 93.19 179 ARG A O 1
ATOM 1387 N N . ALA A 1 180 ? 18.272 -0.686 7.085 1.00 94.19 180 ALA A N 1
ATOM 1388 C CA . ALA A 1 180 ? 19.585 -1.145 6.647 1.00 94.19 180 ALA A CA 1
ATOM 1389 C C . ALA A 1 180 ? 20.698 -0.243 7.200 1.00 94.19 180 ALA A C 1
ATOM 1391 O O . ALA A 1 180 ? 20.596 0.993 7.217 1.00 94.19 180 ALA A O 1
ATOM 1392 N N . SER A 1 181 ? 21.763 -0.871 7.685 1.00 94.62 181 SER A N 1
ATOM 1393 C CA . SER A 1 181 ? 22.952 -0.171 8.144 1.00 94.62 181 SER A CA 1
ATOM 1394 C C . SER A 1 181 ? 23.703 0.425 6.957 1.00 94.62 181 SER A C 1
ATOM 1396 O O . SER A 1 181 ? 23.690 -0.105 5.849 1.00 94.62 181 SER A O 1
ATOM 1398 N N . TYR A 1 182 ? 24.436 1.514 7.190 1.00 95.94 182 TYR A N 1
ATOM 1399 C CA . TYR A 1 182 ? 25.239 2.128 6.129 1.00 95.94 182 TYR A CA 1
ATOM 1400 C C . TYR A 1 182 ? 26.301 1.177 5.559 1.00 95.94 182 TYR A C 1
ATOM 1402 O O . TYR A 1 182 ? 26.671 1.333 4.405 1.00 95.94 182 TYR A O 1
ATOM 1410 N N . ARG A 1 183 ? 26.763 0.186 6.339 1.00 94.56 183 ARG A N 1
ATOM 1411 C CA . ARG A 1 183 ? 27.697 -0.844 5.858 1.00 94.56 183 ARG A CA 1
ATOM 1412 C C . ARG A 1 183 ? 27.031 -1.853 4.929 1.00 94.56 183 ARG A C 1
ATOM 1414 O O . ARG A 1 183 ? 27.642 -2.249 3.951 1.00 94.56 183 ARG A O 1
ATOM 1421 N N . GLU A 1 184 ? 25.799 -2.265 5.225 1.00 94.94 184 GLU A N 1
ATOM 1422 C CA . GLU A 1 184 ? 25.033 -3.138 4.325 1.00 94.94 184 GLU A CA 1
ATOM 1423 C C . GLU A 1 184 ? 24.725 -2.422 3.006 1.00 94.94 184 GLU A C 1
ATOM 1425 O O . GLU A 1 184 ? 24.866 -3.016 1.944 1.00 94.94 184 GLU A O 1
ATOM 1430 N N . LEU A 1 185 ? 24.368 -1.135 3.071 1.00 95.56 185 LEU A N 1
ATOM 1431 C CA . LEU A 1 185 ? 24.145 -0.310 1.882 1.00 95.56 185 LEU A CA 1
ATOM 1432 C C . LEU A 1 185 ? 25.437 -0.107 1.078 1.00 95.56 185 LEU A C 1
ATOM 1434 O O . LEU A 1 185 ? 25.413 -0.246 -0.134 1.00 95.56 185 LEU A O 1
ATOM 1438 N N . GLU A 1 186 ? 26.563 0.183 1.736 1.00 95.56 186 GLU A N 1
ATOM 1439 C CA . GLU A 1 186 ? 27.878 0.273 1.086 1.00 95.56 186 GLU A CA 1
ATOM 1440 C C . GLU A 1 186 ? 28.279 -1.050 0.429 1.00 95.56 186 GLU A C 1
ATOM 1442 O O . GLU A 1 186 ? 28.717 -1.051 -0.708 1.00 95.56 186 GLU A O 1
ATOM 1447 N N . ALA A 1 187 ? 28.092 -2.190 1.094 1.00 94.00 187 ALA A N 1
ATOM 1448 C CA . ALA A 1 187 ? 28.436 -3.486 0.510 1.00 94.00 187 ALA A CA 1
ATOM 1449 C C . ALA A 1 187 ? 27.598 -3.827 -0.737 1.00 94.00 187 ALA A C 1
ATOM 1451 O O . ALA A 1 187 ? 28.038 -4.610 -1.576 1.00 94.00 187 ALA A O 1
ATOM 1452 N N . ALA A 1 188 ? 26.394 -3.261 -0.846 1.00 92.81 188 ALA A N 1
ATOM 1453 C CA . ALA A 1 188 ? 25.494 -3.456 -1.975 1.00 92.81 188 ALA A CA 1
ATOM 1454 C C . ALA A 1 188 ? 25.697 -2.437 -3.112 1.00 92.81 188 ALA A C 1
ATOM 1456 O O . ALA A 1 188 ? 25.097 -2.600 -4.174 1.00 92.81 188 ALA A O 1
ATOM 1457 N N . LEU A 1 189 ? 26.4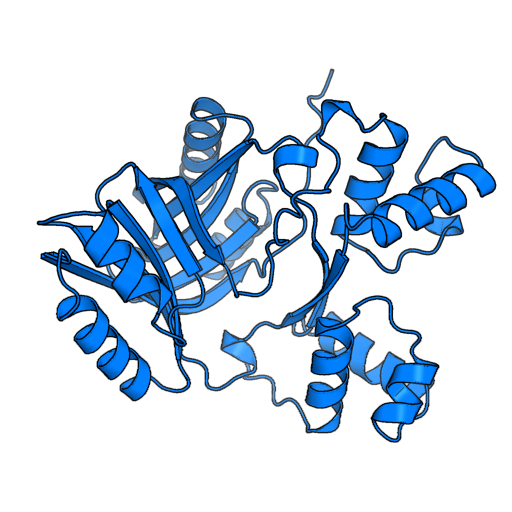92 -1.384 -2.900 1.00 93.00 189 LEU A N 1
ATOM 1458 C CA . LEU A 1 189 ? 26.614 -0.249 -3.813 1.00 93.00 189 LEU A CA 1
ATOM 1459 C C . LEU A 1 189 ? 28.079 0.052 -4.125 1.00 93.00 189 LEU A C 1
ATOM 1461 O O . LEU A 1 189 ? 28.933 0.029 -3.248 1.00 93.00 189 LEU A O 1
ATOM 1465 N N . ASP A 1 190 ? 28.370 0.440 -5.364 1.00 89.19 190 ASP A N 1
ATOM 1466 C CA . ASP A 1 190 ? 29.707 0.906 -5.748 1.00 89.19 190 ASP A CA 1
ATOM 1467 C C . ASP A 1 190 ? 29.926 2.372 -5.318 1.00 89.19 190 ASP A C 1
ATOM 1469 O O . ASP A 1 190 ? 30.019 3.291 -6.131 1.00 89.19 190 ASP A O 1
ATOM 1473 N N . ALA A 1 191 ? 29.898 2.624 -4.005 1.00 93.88 191 ALA A N 1
ATOM 1474 C CA . ALA A 1 191 ? 30.065 3.954 -3.424 1.00 93.88 191 ALA A CA 1
ATOM 1475 C C . ALA A 1 191 ? 30.693 3.895 -2.020 1.00 93.88 191 ALA A C 1
ATOM 1477 O O . ALA A 1 191 ? 30.349 3.027 -1.222 1.00 93.88 191 ALA A O 1
ATOM 1478 N N . PRO A 1 192 ? 31.561 4.856 -1.649 1.00 95.94 192 PRO A N 1
ATOM 1479 C CA . PRO A 1 192 ? 32.241 4.832 -0.355 1.00 95.94 192 PRO A CA 1
ATOM 1480 C C . PRO A 1 192 ? 31.285 5.115 0.817 1.00 95.94 192 PRO A C 1
ATOM 1482 O O . PRO A 1 192 ? 30.414 5.988 0.717 1.00 95.94 192 PRO A O 1
ATOM 1485 N N . TYR A 1 193 ? 31.524 4.479 1.973 1.00 96.44 193 TYR A N 1
ATOM 1486 C CA . TYR A 1 193 ? 30.732 4.596 3.212 1.00 96.44 193 TYR A CA 1
ATOM 1487 C C . TYR A 1 193 ? 30.259 6.016 3.534 1.00 96.44 193 TYR A C 1
ATOM 1489 O O . TYR A 1 193 ? 29.099 6.249 3.883 1.00 96.44 193 TYR A O 1
ATOM 1497 N N . TRP A 1 194 ? 31.171 6.992 3.463 1.00 97.00 194 TRP A N 1
ATOM 1498 C CA . TRP A 1 194 ? 30.873 8.373 3.841 1.00 97.00 194 TRP A CA 1
ATOM 1499 C C . TRP A 1 194 ? 29.814 8.997 2.923 1.00 97.00 194 TRP A C 1
ATOM 1501 O O . TRP A 1 194 ? 28.982 9.770 3.404 1.00 97.00 194 TRP A O 1
ATOM 1511 N N . MET A 1 195 ? 29.821 8.641 1.634 1.00 96.44 195 MET A N 1
ATOM 1512 C CA . MET A 1 195 ? 28.855 9.115 0.647 1.00 96.44 195 MET A CA 1
ATOM 1513 C C . MET A 1 195 ? 27.506 8.436 0.875 1.00 96.44 195 MET A C 1
ATOM 1515 O O . MET A 1 195 ? 26.504 9.134 1.015 1.00 96.44 195 MET A O 1
ATOM 1519 N N . VAL A 1 196 ? 27.497 7.106 1.030 1.00 97.31 196 VAL A N 1
ATOM 1520 C CA . VAL A 1 196 ? 26.300 6.313 1.366 1.00 97.31 196 VAL A CA 1
ATOM 1521 C C . VAL A 1 196 ? 25.615 6.867 2.614 1.00 97.31 196 VAL A C 1
ATOM 1523 O O . VAL A 1 196 ? 24.418 7.164 2.599 1.00 97.31 196 VAL A O 1
ATOM 1526 N N . ARG A 1 197 ? 26.380 7.098 3.687 1.00 97.12 197 ARG A N 1
ATOM 1527 C CA . ARG A 1 197 ? 25.881 7.697 4.930 1.00 97.12 197 ARG A CA 1
ATOM 1528 C C . ARG A 1 197 ? 25.308 9.093 4.695 1.00 97.12 197 ARG A C 1
ATOM 1530 O O . ARG A 1 197 ? 24.205 9.373 5.158 1.00 97.12 197 ARG A O 1
ATOM 1537 N N . LYS A 1 198 ? 26.049 9.970 4.010 1.00 96.38 198 LYS A N 1
ATOM 1538 C CA . LYS A 1 198 ? 25.634 11.358 3.752 1.00 96.38 198 LYS A CA 1
ATOM 1539 C C . LYS A 1 198 ? 24.325 11.410 2.957 1.00 96.38 198 LYS A C 1
ATOM 1541 O O . LYS A 1 198 ? 23.416 12.126 3.369 1.00 96.38 198 LYS A O 1
ATOM 1546 N N . ARG A 1 199 ? 24.228 10.652 1.859 1.00 95.44 199 ARG A N 1
ATOM 1547 C CA . ARG A 1 199 ? 23.054 10.615 0.972 1.00 95.44 199 ARG A CA 1
ATOM 1548 C C . ARG A 1 199 ? 21.844 9.989 1.648 1.00 95.44 199 ARG A C 1
ATOM 1550 O O . ARG A 1 199 ? 20.796 10.617 1.698 1.00 95.44 199 ARG A O 1
ATOM 1557 N N . THR A 1 200 ? 22.015 8.843 2.309 1.00 95.81 200 THR A N 1
ATOM 1558 C CA . THR A 1 200 ? 20.928 8.213 3.080 1.00 95.81 200 THR A CA 1
ATOM 1559 C C . THR A 1 200 ? 20.352 9.172 4.126 1.00 95.81 200 THR A C 1
ATOM 1561 O O . THR A 1 200 ? 19.140 9.297 4.266 1.00 95.81 200 THR A O 1
ATOM 1564 N N . GLN A 1 201 ? 21.210 9.892 4.859 1.00 94.38 201 GLN A N 1
ATOM 1565 C CA . GLN A 1 201 ? 20.756 10.881 5.840 1.00 94.38 201 GLN A CA 1
ATOM 1566 C C . GLN A 1 201 ? 20.040 12.080 5.212 1.00 94.38 201 GLN A C 1
ATOM 1568 O O . GLN A 1 201 ? 19.204 12.673 5.889 1.00 94.38 201 GLN A O 1
ATOM 1573 N N . ALA A 1 202 ? 20.390 12.471 3.986 1.00 92.00 202 ALA A N 1
ATOM 1574 C CA . ALA A 1 202 ? 19.695 13.530 3.263 1.00 92.00 202 ALA A CA 1
ATOM 1575 C C . ALA A 1 202 ? 18.290 13.065 2.858 1.00 92.00 202 ALA A C 1
ATOM 1577 O O . ALA A 1 202 ? 17.333 13.694 3.295 1.00 92.00 202 ALA A O 1
ATOM 1578 N N . LEU A 1 203 ? 18.180 11.899 2.206 1.00 92.00 203 LEU A N 1
ATOM 1579 C CA . LEU A 1 203 ? 16.915 11.320 1.726 1.00 92.00 203 LEU A CA 1
ATOM 1580 C C . LEU A 1 203 ? 15.856 11.149 2.831 1.00 92.00 203 LEU A C 1
ATOM 1582 O O . LEU A 1 203 ? 14.665 11.333 2.595 1.00 92.00 203 LEU A O 1
ATOM 1586 N N . PHE A 1 204 ? 16.263 10.787 4.053 1.00 90.88 204 PHE A N 1
ATOM 1587 C CA . PHE A 1 204 ? 15.331 10.726 5.190 1.00 90.88 204 PHE A CA 1
ATOM 1588 C C . PHE A 1 204 ? 15.006 12.106 5.774 1.00 90.88 204 PHE A C 1
ATOM 1590 O O . PHE A 1 204 ? 13.916 12.314 6.300 1.00 90.88 204 PHE A O 1
ATOM 1597 N N . ARG A 1 205 ? 15.954 13.049 5.736 1.00 88.69 205 ARG A N 1
ATOM 1598 C CA . ARG A 1 205 ? 15.800 14.381 6.341 1.00 88.69 205 ARG A CA 1
ATOM 1599 C C . ARG A 1 205 ? 14.914 15.293 5.503 1.00 88.69 205 ARG A C 1
ATOM 1601 O O . ARG A 1 205 ? 14.144 16.056 6.073 1.00 88.69 205 ARG A O 1
ATOM 1608 N N . ASP A 1 206 ? 15.058 15.248 4.184 1.00 85.19 206 ASP A N 1
ATOM 1609 C CA . ASP A 1 206 ? 14.235 16.025 3.251 1.00 85.19 206 ASP A CA 1
ATOM 1610 C C . ASP A 1 206 ? 12.867 15.375 2.976 1.00 85.19 206 ASP A C 1
ATOM 1612 O O . ASP A 1 206 ? 11.997 15.994 2.363 1.00 85.19 206 ASP A O 1
ATOM 1616 N N . GLY A 1 207 ? 12.654 14.158 3.489 1.00 81.88 207 GLY A N 1
ATOM 1617 C CA . GLY A 1 207 ? 11.405 13.421 3.359 1.00 81.88 207 GLY A CA 1
ATOM 1618 C C . GLY A 1 207 ? 11.237 12.717 2.015 1.00 81.88 207 GLY A C 1
ATOM 1619 O O . GLY A 1 207 ? 10.135 12.247 1.740 1.00 81.88 207 GLY A O 1
ATOM 1620 N N . THR A 1 208 ? 12.295 12.607 1.200 1.00 86.69 208 THR A N 1
ATOM 1621 C CA . THR A 1 208 ? 12.286 11.789 -0.025 1.00 86.69 208 THR A CA 1
ATOM 1622 C C . THR A 1 208 ? 11.898 10.346 0.285 1.00 86.69 208 THR A C 1
ATOM 1624 O O . THR A 1 208 ? 11.160 9.724 -0.475 1.00 86.69 208 THR A O 1
ATOM 1627 N N . ILE A 1 209 ? 12.351 9.825 1.428 1.00 87.88 209 ILE A N 1
ATOM 1628 C CA . ILE A 1 209 ? 11.918 8.535 1.959 1.00 87.88 209 ILE A CA 1
ATOM 1629 C C . ILE A 1 209 ? 11.555 8.636 3.440 1.00 87.88 209 ILE A C 1
ATOM 1631 O O . ILE A 1 209 ? 12.240 9.285 4.229 1.00 87.88 209 ILE A O 1
ATOM 1635 N N . GLN A 1 210 ? 10.485 7.954 3.836 1.00 88.38 210 GLN A N 1
ATOM 1636 C CA . GLN A 1 210 ? 10.049 7.839 5.229 1.00 88.38 210 GLN A CA 1
ATOM 1637 C C . GLN A 1 210 ? 9.979 6.374 5.635 1.00 88.38 210 GLN A C 1
ATOM 1639 O O . GLN A 1 210 ? 9.539 5.543 4.856 1.00 88.38 210 GLN A O 1
ATOM 1644 N N . ALA A 1 211 ? 10.394 6.027 6.849 1.00 90.19 211 ALA A N 1
ATOM 1645 C CA . ALA A 1 211 ? 10.249 4.664 7.347 1.00 90.19 211 ALA A CA 1
ATOM 1646 C C . ALA A 1 211 ? 8.972 4.547 8.176 1.00 90.19 211 ALA A C 1
ATOM 1648 O O . ALA A 1 211 ? 8.757 5.369 9.063 1.00 90.19 211 ALA A O 1
ATOM 1649 N N . THR A 1 212 ? 8.170 3.511 7.949 1.00 88.25 212 THR A N 1
ATOM 1650 C CA . THR A 1 212 ? 6.956 3.273 8.740 1.00 88.25 212 THR A CA 1
ATOM 1651 C C . THR A 1 212 ? 6.661 1.783 8.901 1.00 88.25 212 THR A C 1
ATOM 1653 O O . THR A 1 212 ? 7.116 0.961 8.102 1.00 88.25 212 THR A O 1
ATOM 1656 N N . ALA A 1 213 ? 5.899 1.429 9.935 1.00 88.31 213 ALA A N 1
ATOM 1657 C CA . ALA A 1 213 ? 5.374 0.087 10.142 1.00 88.31 213 ALA A CA 1
ATOM 1658 C C . ALA A 1 213 ? 4.059 -0.150 9.389 1.00 88.31 213 ALA A C 1
ATOM 1660 O O . ALA A 1 213 ? 3.074 0.568 9.549 1.00 88.31 213 ALA A O 1
ATOM 1661 N N . MET A 1 214 ? 4.017 -1.252 8.651 1.00 81.75 214 MET A N 1
ATOM 1662 C CA . MET A 1 214 ? 2.831 -1.804 8.017 1.00 81.75 214 MET A CA 1
ATOM 1663 C C . MET A 1 214 ? 2.418 -3.093 8.698 1.00 81.75 214 MET A C 1
ATOM 1665 O O . MET A 1 214 ? 3.261 -3.928 9.030 1.00 81.75 214 MET A O 1
ATOM 1669 N N . VAL A 1 215 ? 1.110 -3.246 8.872 1.00 79.25 215 VAL A N 1
ATOM 1670 C CA . VAL A 1 215 ? 0.509 -4.392 9.547 1.00 79.25 215 VAL A CA 1
ATOM 1671 C C . VAL A 1 215 ? -0.558 -5.001 8.653 1.00 79.25 215 VAL A C 1
ATOM 1673 O O . VAL A 1 215 ? -1.303 -4.262 8.006 1.00 79.25 215 VAL A O 1
ATOM 1676 N N . ASP A 1 216 ? -0.653 -6.330 8.628 1.00 75.75 216 ASP A N 1
ATOM 1677 C CA . ASP A 1 216 ? -1.784 -7.026 8.009 1.00 75.75 216 ASP A CA 1
ATOM 1678 C C . ASP A 1 216 ? -3.070 -6.830 8.818 1.00 75.75 216 ASP A C 1
ATOM 1680 O O . ASP A 1 216 ? -3.479 -7.685 9.601 1.00 75.75 216 ASP A O 1
ATOM 1684 N N . ARG A 1 217 ? -3.726 -5.684 8.612 1.00 68.25 217 ARG A N 1
ATOM 1685 C CA . ARG A 1 217 ? -4.897 -5.282 9.401 1.00 68.25 217 ARG A CA 1
ATOM 1686 C C . ARG A 1 217 ? -6.070 -6.246 9.286 1.00 68.25 217 ARG A C 1
ATOM 1688 O O . ARG A 1 217 ? -6.821 -6.370 10.243 1.00 68.25 217 ARG A O 1
ATOM 1695 N N . VAL A 1 218 ? -6.227 -6.934 8.152 1.00 63.16 218 VAL A N 1
ATOM 1696 C CA . VAL A 1 218 ? -7.305 -7.926 7.975 1.00 63.16 218 VAL A CA 1
ATOM 1697 C C . VAL A 1 218 ? -7.068 -9.147 8.869 1.00 63.16 218 VAL A C 1
ATOM 1699 O O . VAL A 1 218 ? -8.023 -9.786 9.317 1.00 63.16 218 VAL A O 1
ATOM 1702 N N . SER A 1 219 ? -5.803 -9.461 9.153 1.00 65.81 219 SER A N 1
ATOM 1703 C CA . SER A 1 219 ? -5.412 -10.587 10.002 1.00 65.81 219 SER A CA 1
ATOM 1704 C C . SER A 1 219 ? -5.214 -10.207 11.477 1.00 65.81 219 SER A C 1
ATOM 1706 O O . SER A 1 219 ? -5.293 -11.104 12.321 1.00 65.81 219 SER A O 1
ATOM 1708 N N . THR A 1 220 ? -4.982 -8.926 11.801 1.00 61.41 220 THR A N 1
ATOM 1709 C CA . THR A 1 220 ? -4.684 -8.460 13.173 1.00 61.41 220 THR A CA 1
ATOM 1710 C C . THR A 1 220 ? -5.788 -7.665 13.857 1.00 61.41 220 THR A C 1
ATOM 1712 O O . THR A 1 220 ? -5.988 -7.826 15.058 1.00 61.41 220 THR A O 1
ATOM 1715 N N . ASP A 1 221 ? -6.504 -6.808 13.128 1.00 63.94 221 ASP A N 1
ATOM 1716 C CA . ASP A 1 221 ? -7.489 -5.901 13.713 1.00 63.94 221 ASP A CA 1
ATOM 1717 C C . ASP A 1 221 ? -8.903 -6.410 13.383 1.00 63.94 221 ASP A C 1
ATOM 1719 O O . ASP A 1 221 ? -9.132 -6.981 12.312 1.00 63.94 221 ASP A O 1
ATOM 1723 N N . PRO A 1 222 ? -9.921 -6.153 14.222 1.00 63.47 222 PRO A N 1
ATOM 1724 C CA . PRO A 1 222 ? -11.320 -6.346 13.844 1.00 63.47 222 PRO A CA 1
ATOM 1725 C C . PRO A 1 222 ? -11.783 -5.250 12.861 1.00 63.47 222 PRO A C 1
ATOM 1727 O O . PRO A 1 222 ? -12.853 -4.680 13.021 1.00 63.47 222 PRO A O 1
ATOM 1730 N N . VAL A 1 223 ? -10.980 -4.916 11.849 1.00 74.62 223 VAL A N 1
ATOM 1731 C CA . VAL A 1 223 ? -11.292 -3.881 10.860 1.00 74.62 223 VAL A CA 1
ATOM 1732 C C . VAL A 1 223 ? -11.965 -4.528 9.655 1.00 74.62 223 VAL A C 1
ATOM 1734 O O . VAL A 1 223 ? -11.522 -5.541 9.121 1.00 74.62 223 VAL A O 1
ATOM 1737 N N . THR A 1 224 ? -13.056 -3.924 9.205 1.00 87.19 224 THR A N 1
ATOM 1738 C CA . THR A 1 224 ? -13.692 -4.230 7.927 1.00 87.19 224 THR A CA 1
ATOM 1739 C C . THR A 1 224 ? -13.125 -3.288 6.876 1.00 87.19 224 THR A C 1
ATOM 1741 O O . THR A 1 224 ? -13.467 -2.105 6.852 1.00 87.19 224 THR A O 1
ATOM 1744 N N . MET A 1 225 ? -12.244 -3.813 6.026 1.00 90.38 225 MET A N 1
ATOM 1745 C CA . MET A 1 225 ? -11.700 -3.082 4.883 1.00 90.38 225 MET A CA 1
ATOM 1746 C C . MET A 1 225 ? -12.508 -3.361 3.617 1.00 90.38 225 MET A C 1
ATOM 1748 O O . MET A 1 225 ? -13.015 -4.472 3.426 1.00 90.38 225 MET A O 1
ATOM 1752 N N . ALA A 1 226 ? -12.622 -2.364 2.744 1.00 94.06 226 ALA A N 1
ATOM 1753 C CA . ALA A 1 226 ? -13.276 -2.532 1.454 1.00 94.06 226 ALA A CA 1
ATOM 1754 C C . ALA A 1 226 ? -12.760 -1.543 0.410 1.00 94.06 226 ALA A C 1
ATOM 1756 O O . ALA A 1 226 ? -12.520 -0.381 0.727 1.00 94.06 226 ALA A O 1
ATOM 1757 N N . SER A 1 227 ? -12.697 -1.982 -0.845 1.00 95.62 227 SER A N 1
ATOM 1758 C CA . SER A 1 227 ? -12.582 -1.083 -1.992 1.00 95.62 227 SER A CA 1
ATOM 1759 C C . SER A 1 227 ? -13.976 -0.614 -2.404 1.00 95.62 227 SER A C 1
ATOM 1761 O O . SER A 1 227 ? -14.917 -1.411 -2.469 1.00 95.62 227 SER A O 1
ATOM 1763 N N . LEU A 1 228 ? -14.122 0.686 -2.639 1.00 97.19 228 LEU A N 1
ATOM 1764 C CA . LEU A 1 228 ? -15.362 1.337 -3.036 1.00 97.19 228 LEU A CA 1
ATOM 1765 C C . LEU A 1 228 ? -15.190 1.908 -4.443 1.00 97.19 228 LEU A C 1
ATOM 1767 O O . LEU A 1 228 ? -14.369 2.794 -4.651 1.00 97.19 228 LEU A O 1
ATOM 1771 N N . GLY A 1 229 ? -16.001 1.436 -5.385 1.00 97.56 229 GLY A N 1
ATOM 1772 C CA . GLY A 1 229 ? -16.163 2.056 -6.696 1.00 97.56 229 GLY A CA 1
ATOM 1773 C C . GLY A 1 229 ? -17.373 2.981 -6.684 1.00 97.56 229 GLY A C 1
ATOM 1774 O O . GLY A 1 229 ? -18.496 2.525 -6.471 1.00 97.56 229 GLY A O 1
ATOM 1775 N N . ILE A 1 230 ? -17.163 4.274 -6.895 1.00 97.88 230 ILE A N 1
ATOM 1776 C CA . ILE A 1 230 ? -18.188 5.311 -6.787 1.00 97.88 230 ILE A CA 1
ATOM 1777 C C . ILE A 1 230 ? -18.438 5.906 -8.174 1.00 97.88 230 ILE A C 1
ATOM 1779 O O . ILE A 1 230 ? -17.511 6.307 -8.886 1.00 97.88 230 ILE A O 1
ATOM 1783 N N . THR A 1 231 ? -19.710 5.957 -8.564 1.00 97.56 231 THR A N 1
ATOM 1784 C CA . THR A 1 231 ? -20.144 6.623 -9.795 1.00 97.56 231 THR A CA 1
ATOM 1785 C C . THR A 1 231 ? -20.726 7.984 -9.468 1.00 97.56 231 THR A C 1
ATOM 1787 O O . THR A 1 231 ? -21.462 8.142 -8.489 1.00 97.56 231 THR A O 1
ATOM 1790 N N . LEU A 1 232 ? -20.405 8.968 -10.302 1.00 95.62 232 LEU A N 1
ATOM 1791 C CA . LEU A 1 232 ? -20.882 10.336 -10.144 1.00 95.62 232 LEU A CA 1
ATOM 1792 C C . LEU A 1 232 ? -22.004 10.617 -11.149 1.00 95.62 232 LEU A C 1
ATOM 1794 O O . LEU A 1 232 ? -21.985 10.118 -12.272 1.00 95.62 232 LEU A O 1
ATOM 1798 N N . GLY A 1 233 ? -23.024 11.365 -10.734 1.00 88.81 233 GLY A N 1
ATOM 1799 C CA . GLY A 1 233 ? -24.143 11.794 -11.589 1.00 88.81 233 GLY A CA 1
ATOM 1800 C C . GLY A 1 233 ? -24.371 13.305 -11.610 1.00 88.81 233 GLY A C 1
ATOM 1801 O O . GLY A 1 233 ? -25.253 13.770 -12.323 1.00 88.81 233 GLY A O 1
ATOM 1802 N N . GLY A 1 234 ? -23.601 14.061 -10.823 1.00 79.25 234 GLY A N 1
ATOM 1803 C CA . GLY A 1 234 ? -23.690 15.517 -10.706 1.00 79.25 234 GLY A CA 1
ATOM 1804 C C . GLY A 1 234 ? -22.313 16.180 -10.733 1.00 79.25 234 GLY A C 1
ATOM 1805 O O . GLY A 1 234 ? -21.395 15.670 -11.370 1.00 79.25 234 GLY A O 1
ATOM 1806 N N . SER A 1 235 ? -22.172 17.313 -10.039 1.00 85.81 235 SER A N 1
ATOM 1807 C CA . SER A 1 235 ? -20.899 18.041 -9.943 1.00 85.81 235 SER A CA 1
ATOM 1808 C C . SER A 1 235 ? -19.820 17.190 -9.253 1.00 85.81 235 SER A C 1
ATOM 1810 O O . SER A 1 235 ? -20.008 16.831 -8.084 1.00 85.81 235 SER A O 1
ATOM 1812 N N . PRO A 1 236 ? -18.690 16.883 -9.922 1.00 90.00 236 PRO A N 1
ATOM 1813 C CA . PRO A 1 236 ? -17.611 16.111 -9.313 1.00 90.00 236 PRO A CA 1
ATOM 1814 C C . PRO A 1 236 ? -17.029 16.764 -8.058 1.00 90.00 236 PRO A C 1
ATOM 1816 O O . PRO A 1 236 ? -16.762 16.068 -7.084 1.00 90.00 236 PRO A O 1
ATOM 1819 N N . ASP A 1 237 ? -16.905 18.091 -8.040 1.00 91.88 237 ASP A N 1
ATOM 1820 C CA . ASP A 1 237 ? -16.275 18.817 -6.933 1.00 91.88 237 ASP A CA 1
ATOM 1821 C C . ASP A 1 237 ? -17.067 18.687 -5.626 1.00 91.88 237 ASP A C 1
ATOM 1823 O O . ASP A 1 237 ? -16.488 18.459 -4.562 1.00 91.88 237 ASP A O 1
ATOM 1827 N N . ALA A 1 238 ? -18.400 18.776 -5.702 1.00 91.06 238 ALA A N 1
ATOM 1828 C CA . ALA A 1 238 ? -19.275 18.618 -4.540 1.00 91.06 238 ALA A CA 1
ATOM 1829 C C . ALA A 1 238 ? -19.199 17.191 -3.975 1.00 91.06 238 ALA A C 1
ATOM 1831 O O . ALA A 1 238 ? -19.067 17.006 -2.761 1.00 91.06 238 ALA A O 1
ATOM 1832 N N . ALA A 1 239 ? -19.204 16.188 -4.860 1.00 94.81 239 ALA A N 1
ATOM 1833 C CA . ALA A 1 239 ? -19.067 14.793 -4.467 1.00 94.81 239 ALA A CA 1
ATOM 1834 C C . ALA A 1 239 ? -17.712 14.535 -3.801 1.00 94.81 239 ALA A C 1
ATOM 1836 O O . ALA A 1 239 ? -17.655 13.975 -2.708 1.00 94.81 239 ALA A O 1
ATOM 1837 N N . LEU A 1 240 ? -16.618 14.987 -4.417 1.00 95.44 240 LEU A N 1
ATOM 1838 C CA . LEU A 1 240 ? -15.272 14.821 -3.877 1.00 95.44 240 LEU A CA 1
ATOM 1839 C C . LEU A 1 240 ? -15.121 15.498 -2.511 1.00 95.44 240 LEU A C 1
ATOM 1841 O O . LEU A 1 240 ? -14.631 14.862 -1.579 1.00 95.44 240 LEU A O 1
ATOM 1845 N N . ALA A 1 241 ? -15.606 16.732 -2.351 1.00 93.81 241 ALA A N 1
ATOM 1846 C CA . ALA A 1 241 ? -15.578 17.432 -1.067 1.00 93.81 241 ALA A CA 1
ATOM 1847 C C . ALA A 1 241 ? -16.321 16.653 0.035 1.00 93.81 241 ALA A C 1
ATOM 1849 O O . ALA A 1 241 ? -15.807 16.501 1.146 1.00 93.81 241 ALA A O 1
ATOM 1850 N N . ALA A 1 242 ? -17.499 16.105 -0.279 1.00 94.00 242 ALA A N 1
ATOM 1851 C CA . ALA A 1 242 ? -18.275 15.301 0.661 1.00 94.00 242 ALA A CA 1
ATOM 1852 C C . ALA A 1 242 ? -17.577 13.979 1.025 1.00 94.00 242 ALA A C 1
ATOM 1854 O O . ALA A 1 242 ? -17.562 13.597 2.196 1.00 94.00 242 ALA A O 1
ATOM 1855 N N . LEU A 1 243 ? -16.973 13.293 0.049 1.00 95.88 243 LEU A N 1
ATOM 1856 C CA . LEU A 1 243 ? -16.267 12.025 0.262 1.00 95.88 243 LEU A CA 1
ATOM 1857 C C . LEU A 1 243 ? -14.992 12.205 1.093 1.00 95.88 243 LEU A C 1
ATOM 1859 O O . LEU A 1 243 ? -14.733 11.413 1.998 1.00 95.88 243 LEU A O 1
ATOM 1863 N N . VAL A 1 244 ? -14.221 13.265 0.837 1.00 94.19 244 VAL A N 1
ATOM 1864 C CA . VAL A 1 244 ? -12.985 13.580 1.575 1.00 94.19 244 VAL A CA 1
ATOM 1865 C C . VAL A 1 244 ? -13.264 13.799 3.066 1.00 94.19 244 VAL A C 1
ATOM 1867 O O . VAL A 1 244 ? -12.478 13.378 3.918 1.00 94.19 244 VAL A O 1
ATOM 1870 N N . ALA A 1 245 ? -14.414 14.392 3.397 1.00 94.12 245 ALA A N 1
ATOM 1871 C CA . ALA A 1 245 ? -14.835 14.647 4.772 1.00 94.12 245 ALA A CA 1
ATOM 1872 C C . ALA A 1 245 ? -15.201 13.374 5.570 1.00 94.12 245 ALA A C 1
ATOM 1874 O O . ALA A 1 245 ? -15.433 13.452 6.778 1.00 94.12 245 ALA A O 1
ATOM 1875 N N . LEU A 1 246 ? -15.265 12.195 4.937 1.00 94.44 246 LEU A N 1
ATOM 1876 C CA . LEU A 1 246 ? -15.598 10.937 5.609 1.00 94.44 246 LEU A CA 1
ATOM 1877 C C . LEU A 1 246 ? -14.344 10.328 6.272 1.00 94.44 246 LEU A C 1
ATOM 1879 O O . LEU A 1 246 ? -13.422 9.926 5.562 1.00 94.44 246 LEU A O 1
ATOM 1883 N N . PRO A 1 247 ? -14.286 10.202 7.612 1.00 89.56 247 PRO A N 1
ATOM 1884 C CA . PRO A 1 247 ? -13.102 9.688 8.309 1.00 89.56 247 PRO A CA 1
ATOM 1885 C C . PRO A 1 247 ? -12.846 8.202 8.023 1.00 89.56 247 PRO A C 1
ATOM 1887 O O . PRO A 1 247 ? -11.701 7.786 7.908 1.00 89.56 247 PRO A O 1
ATOM 1890 N N . ASP A 1 248 ? -13.907 7.415 7.834 1.00 91.56 248 ASP A N 1
ATOM 1891 C CA . ASP A 1 248 ? -13.821 5.975 7.551 1.00 91.56 248 ASP A CA 1
ATOM 1892 C C . ASP A 1 248 ? -13.443 5.665 6.089 1.00 91.56 248 ASP A C 1
ATOM 1894 O O . ASP A 1 248 ? -13.322 4.496 5.716 1.00 91.56 248 ASP A O 1
ATOM 1898 N N . LEU A 1 249 ? -13.265 6.707 5.266 1.00 92.50 249 LEU A N 1
ATOM 1899 C CA . LEU A 1 249 ? -12.809 6.647 3.878 1.00 92.50 249 LEU A CA 1
ATOM 1900 C C . LEU A 1 249 ? -11.441 7.351 3.763 1.00 92.50 249 LEU A C 1
ATOM 1902 O O . LEU A 1 249 ? -11.366 8.507 3.337 1.00 92.50 249 LEU A O 1
ATOM 1906 N N . PRO A 1 250 ? -10.350 6.708 4.218 1.00 89.00 250 PRO A N 1
ATOM 1907 C CA . PRO A 1 250 ? -9.012 7.299 4.230 1.00 89.00 250 PRO A CA 1
ATOM 1908 C C . PRO A 1 250 ? -8.401 7.492 2.839 1.00 89.00 250 PRO A C 1
ATOM 1910 O O . PRO A 1 250 ? -7.481 8.295 2.701 1.00 89.00 250 PRO A O 1
ATOM 1913 N N . ILE A 1 251 ? -8.866 6.772 1.816 1.00 90.44 251 ILE A N 1
ATOM 1914 C CA . ILE A 1 251 ? -8.376 6.922 0.440 1.00 90.44 251 ILE A CA 1
ATOM 1915 C C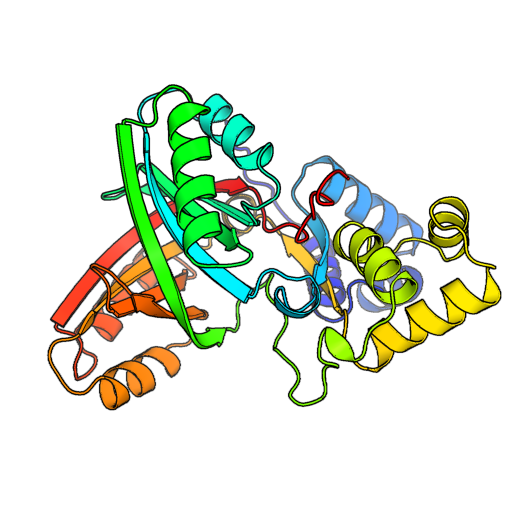 . ILE A 1 251 ? -9.533 7.332 -0.458 1.00 90.44 251 ILE A C 1
ATOM 1917 O O . ILE A 1 251 ? -10.568 6.667 -0.469 1.00 90.44 251 ILE A O 1
ATOM 1921 N N . VAL A 1 252 ? -9.329 8.400 -1.227 1.00 94.25 252 VAL A N 1
ATOM 1922 C CA . VAL A 1 252 ? -10.227 8.853 -2.292 1.00 94.25 252 VAL A CA 1
ATOM 1923 C C . VAL A 1 252 ? -9.375 9.278 -3.481 1.00 94.25 252 VAL A C 1
ATOM 1925 O O . VAL A 1 252 ? -8.558 10.198 -3.384 1.00 94.25 252 VAL A O 1
ATOM 1928 N N . THR A 1 253 ? -9.570 8.613 -4.611 1.00 93.69 253 THR A N 1
ATOM 1929 C CA . THR A 1 253 ? -8.857 8.877 -5.858 1.00 93.69 253 THR A CA 1
ATOM 1930 C C . THR A 1 253 ? -9.839 9.066 -7.000 1.00 93.69 253 THR A C 1
ATOM 1932 O O . THR A 1 253 ? -10.897 8.440 -7.045 1.00 93.69 253 THR A O 1
ATOM 1935 N N . VAL A 1 254 ? -9.492 9.943 -7.937 1.00 95.44 254 VAL A N 1
ATOM 1936 C CA . VAL A 1 254 ? -10.213 10.056 -9.207 1.00 95.44 254 VAL A CA 1
ATOM 1937 C C . VAL A 1 254 ? -9.640 9.013 -10.149 1.00 95.44 254 VAL A C 1
ATOM 1939 O O . VAL A 1 254 ? -8.420 8.877 -10.250 1.00 95.44 254 VAL A O 1
ATOM 1942 N N . THR A 1 255 ? -10.500 8.284 -10.850 1.00 96.06 255 THR A N 1
ATOM 1943 C CA . THR A 1 255 ? -10.095 7.207 -11.756 1.00 96.06 255 THR A CA 1
ATOM 1944 C C . THR A 1 255 ? -10.743 7.334 -13.126 1.00 96.06 255 THR A C 1
ATOM 1946 O O . THR A 1 255 ? -11.870 7.805 -13.262 1.00 96.06 255 THR A O 1
ATOM 1949 N N . ALA A 1 256 ? -10.035 6.877 -14.157 1.00 93.50 256 ALA A N 1
ATOM 1950 C CA . ALA A 1 256 ? -10.623 6.598 -15.458 1.00 93.50 256 ALA A CA 1
ATOM 1951 C C . ALA A 1 256 ? -11.217 5.182 -15.457 1.00 93.50 256 ALA A C 1
ATOM 1953 O O . ALA A 1 256 ? -10.573 4.240 -14.992 1.00 93.50 256 ALA A O 1
ATOM 1954 N N . GLY A 1 257 ? -12.425 5.031 -16.002 1.00 88.38 257 GLY A N 1
ATOM 1955 C CA . GLY A 1 257 ? -13.113 3.747 -16.133 1.00 88.38 257 GLY A CA 1
ATOM 1956 C C . GLY A 1 257 ? -14.561 3.807 -15.650 1.00 88.38 257 GLY A C 1
ATOM 1957 O O . GLY A 1 257 ? -15.179 4.874 -15.612 1.00 88.38 257 GLY A O 1
ATOM 1958 N N . ARG A 1 258 ? -15.111 2.641 -15.288 1.00 92.38 258 ARG A N 1
ATOM 1959 C CA . ARG A 1 258 ? -16.504 2.503 -14.837 1.00 92.38 258 ARG A CA 1
ATOM 1960 C C . ARG A 1 258 ? -16.819 3.347 -13.602 1.00 92.38 258 ARG A C 1
ATOM 1962 O O . ARG A 1 258 ? -17.906 3.917 -13.521 1.00 92.38 258 ARG A O 1
ATOM 1969 N N . TYR A 1 259 ? -15.884 3.408 -12.660 1.00 96.06 259 TYR A N 1
ATOM 1970 C CA . TYR A 1 259 ? -15.975 4.243 -11.467 1.00 96.06 259 TYR A CA 1
ATOM 1971 C C . TYR A 1 259 ? -15.145 5.505 -11.688 1.00 96.06 259 TYR A C 1
ATOM 1973 O O . TYR A 1 259 ? -13.967 5.418 -12.037 1.00 96.06 259 TYR A O 1
ATOM 1981 N N . GLN A 1 260 ? -15.760 6.674 -11.508 1.00 96.00 260 GLN A N 1
ATOM 1982 C CA . GLN A 1 260 ? -15.058 7.959 -11.627 1.00 96.00 260 GLN A CA 1
ATOM 1983 C C . GLN A 1 260 ? -14.270 8.273 -10.355 1.00 96.00 260 GLN A C 1
ATOM 1985 O O . GLN A 1 260 ? -13.300 9.027 -10.397 1.00 96.00 260 GLN A O 1
ATOM 1990 N N . VAL A 1 261 ? -14.684 7.688 -9.229 1.00 97.19 261 VAL A N 1
ATOM 1991 C CA . VAL A 1 261 ? -13.979 7.778 -7.957 1.00 97.19 261 VAL A CA 1
ATOM 1992 C C . VAL A 1 261 ? -13.796 6.376 -7.402 1.00 97.19 261 VAL A C 1
ATOM 1994 O O . VAL A 1 261 ? -14.748 5.601 -7.318 1.00 97.19 261 VAL A O 1
ATOM 1997 N N . MET A 1 262 ? -12.574 6.062 -7.000 1.00 96.06 262 MET A N 1
ATOM 1998 C CA . MET A 1 262 ? -12.262 4.878 -6.214 1.00 96.06 262 MET A CA 1
ATOM 1999 C C . MET A 1 262 ? -11.896 5.316 -4.800 1.00 96.06 262 MET A C 1
ATOM 2001 O O . MET A 1 262 ? -11.309 6.375 -4.582 1.00 96.06 262 MET A O 1
ATOM 2005 N N . GLY A 1 263 ? -12.252 4.502 -3.819 1.00 93.94 263 GLY A N 1
ATOM 2006 C CA . GLY A 1 263 ? -11.849 4.721 -2.442 1.00 93.94 263 GLY A CA 1
ATOM 2007 C C . GLY A 1 263 ? -11.539 3.423 -1.726 1.00 93.94 263 GLY A C 1
ATOM 2008 O O . GLY A 1 263 ? -11.918 2.340 -2.168 1.00 93.94 263 GLY A O 1
ATOM 2009 N N . GLU A 1 264 ? -10.862 3.546 -0.595 1.00 93.00 264 GLU A N 1
ATOM 2010 C CA . GLU A 1 264 ? -10.643 2.435 0.322 1.00 93.00 264 GLU A CA 1
ATOM 2011 C C . GLU A 1 264 ? -11.192 2.816 1.687 1.00 93.00 264 GLU A C 1
ATOM 2013 O O . GLU A 1 264 ? -10.818 3.845 2.251 1.00 93.00 264 GLU A O 1
ATOM 2018 N N . ALA A 1 265 ? -12.102 1.989 2.191 1.00 92.88 265 ALA A N 1
ATOM 2019 C CA . ALA A 1 265 ? -12.699 2.135 3.501 1.00 92.88 265 ALA A CA 1
ATOM 2020 C C . ALA A 1 265 ? -11.959 1.285 4.531 1.00 92.88 265 ALA A C 1
ATOM 2022 O O . ALA A 1 265 ? -11.578 0.143 4.259 1.00 92.88 265 ALA A O 1
ATOM 2023 N N . ALA A 1 266 ? -11.842 1.820 5.742 1.00 89.25 266 ALA A N 1
ATOM 2024 C CA . ALA A 1 266 ? -11.358 1.098 6.909 1.00 89.25 266 ALA A CA 1
ATOM 2025 C C . ALA A 1 266 ? -12.313 1.362 8.077 1.00 89.25 266 ALA A C 1
ATOM 2027 O O . ALA A 1 266 ? -12.265 2.414 8.707 1.00 89.25 266 ALA A O 1
ATOM 2028 N N . CYS A 1 267 ? -13.200 0.407 8.352 1.00 90.19 267 CYS A N 1
ATOM 2029 C CA . CYS A 1 267 ? -14.257 0.546 9.353 1.00 90.19 267 CYS A CA 1
ATOM 2030 C C . CYS A 1 267 ? -14.026 -0.390 10.545 1.00 90.19 267 CYS A C 1
ATOM 2032 O O . CYS A 1 267 ? -13.487 -1.478 10.377 1.00 90.19 267 CYS A O 1
ATOM 2034 N N . GLY A 1 268 ? -14.491 -0.026 11.742 1.00 87.19 268 GLY A N 1
ATOM 2035 C CA . GLY A 1 268 ? -14.363 -0.876 12.938 1.00 87.19 268 GLY A CA 1
ATOM 2036 C C . GLY A 1 268 ? -15.253 -2.126 12.937 1.00 87.19 268 GLY A C 1
ATOM 2037 O O . GLY A 1 268 ? -15.062 -3.025 13.750 1.00 87.19 268 GLY A O 1
ATOM 2038 N N . SER A 1 269 ? -16.246 -2.201 12.046 1.00 89.38 269 SER A N 1
ATOM 2039 C CA . SER A 1 269 ? -17.140 -3.353 11.926 1.00 89.38 269 SER A CA 1
ATOM 2040 C C . SER A 1 269 ? -17.898 -3.364 10.589 1.00 89.38 269 SER A C 1
ATOM 2042 O O . SER A 1 269 ? -17.990 -2.331 9.916 1.00 89.38 269 SER A O 1
ATOM 2044 N N . PRO A 1 270 ? -18.545 -4.489 10.221 1.00 91.38 270 PRO A N 1
ATOM 2045 C CA . PRO A 1 270 ? -19.438 -4.530 9.063 1.00 91.38 270 PRO A CA 1
ATOM 2046 C C . PRO A 1 270 ? -20.633 -3.572 9.183 1.00 91.38 270 PRO A C 1
ATOM 2048 O O . PRO A 1 270 ? -21.124 -3.056 8.179 1.00 91.38 270 PRO A O 1
ATOM 2051 N N . LYS A 1 271 ? -21.097 -3.302 10.412 1.00 94.00 271 LYS A N 1
ATOM 2052 C CA . LYS A 1 271 ? -22.176 -2.339 10.674 1.00 94.00 271 LYS A CA 1
ATOM 2053 C C . LYS A 1 271 ? -21.725 -0.911 10.364 1.00 94.00 271 LYS A C 1
ATOM 2055 O O . LYS A 1 271 ? -22.499 -0.143 9.792 1.00 94.00 271 LYS A O 1
ATOM 2060 N N . ASP A 1 272 ? -20.484 -0.582 10.705 1.00 94.44 272 ASP A N 1
ATOM 2061 C CA . ASP A 1 272 ? -19.897 0.728 10.419 1.00 94.44 272 ASP A CA 1
ATOM 2062 C C . ASP A 1 272 ? -19.666 0.905 8.917 1.00 94.44 272 ASP A C 1
ATOM 2064 O O . ASP A 1 272 ? -19.993 1.961 8.378 1.00 94.44 272 ASP A O 1
ATOM 2068 N N . LEU A 1 273 ? -19.249 -0.151 8.205 1.00 95.50 273 LEU A N 1
ATOM 2069 C CA . LEU A 1 273 ? -19.185 -0.132 6.740 1.00 95.50 273 LEU A CA 1
ATOM 2070 C C . LEU A 1 273 ? -20.565 0.138 6.120 1.00 95.50 273 LEU A C 1
ATOM 2072 O O . LEU A 1 273 ? -20.694 0.996 5.250 1.00 95.50 273 LEU A O 1
ATOM 2076 N N . ALA A 1 274 ? -21.624 -0.518 6.600 1.00 96.62 274 ALA A N 1
ATOM 2077 C CA . ALA A 1 274 ? -22.984 -0.249 6.127 1.00 96.62 274 ALA A CA 1
ATOM 2078 C C . ALA A 1 274 ? -23.449 1.193 6.430 1.00 96.62 274 ALA A C 1
ATOM 2080 O O . ALA A 1 274 ? -24.227 1.782 5.673 1.00 96.62 274 ALA A O 1
ATOM 2081 N N . ALA A 1 275 ? -22.991 1.792 7.534 1.00 97.38 275 ALA A N 1
ATOM 2082 C CA . ALA A 1 275 ? -23.237 3.202 7.830 1.00 97.38 275 ALA A CA 1
ATOM 2083 C C . ALA A 1 275 ? -22.461 4.130 6.880 1.00 97.38 275 ALA A C 1
ATOM 2085 O O . ALA A 1 275 ? -23.047 5.083 6.363 1.00 97.38 275 ALA A O 1
ATOM 2086 N N . LEU A 1 276 ? -21.193 3.822 6.592 1.00 97.50 276 LEU A N 1
ATOM 2087 C CA . LEU A 1 276 ? -20.384 4.537 5.607 1.00 97.50 276 LEU A CA 1
ATOM 2088 C C . LEU A 1 276 ? -21.028 4.491 4.217 1.00 97.50 276 LEU A C 1
ATOM 2090 O O . LEU A 1 276 ? -21.192 5.536 3.597 1.00 97.50 276 LEU A O 1
ATOM 2094 N N . MET A 1 277 ? -21.475 3.317 3.761 1.00 97.81 277 MET A N 1
ATOM 2095 C CA . MET A 1 277 ? -22.149 3.153 2.466 1.00 97.81 277 MET A CA 1
ATOM 2096 C C . MET A 1 277 ? -23.353 4.091 2.316 1.00 97.81 277 MET A C 1
ATOM 2098 O O . MET A 1 277 ? -23.520 4.725 1.278 1.00 97.81 277 MET A O 1
ATOM 2102 N N . ARG A 1 278 ? -24.174 4.228 3.368 1.00 98.06 278 ARG A N 1
ATOM 2103 C CA . ARG A 1 278 ? -25.318 5.156 3.368 1.00 98.06 278 ARG A CA 1
ATOM 2104 C C . ARG A 1 278 ? -24.885 6.616 3.281 1.00 98.06 278 ARG A C 1
ATOM 2106 O O . ARG A 1 278 ? -25.525 7.382 2.575 1.00 98.06 278 ARG A O 1
ATOM 2113 N N . ARG A 1 279 ? -23.807 6.996 3.974 1.00 97.69 279 ARG A N 1
ATOM 2114 C CA . ARG A 1 279 ? -23.251 8.360 3.920 1.00 97.69 279 ARG A CA 1
ATOM 2115 C C . ARG A 1 279 ? -22.687 8.682 2.536 1.00 97.69 279 ARG A C 1
ATOM 2117 O O . ARG A 1 279 ? -22.936 9.771 2.042 1.00 97.69 279 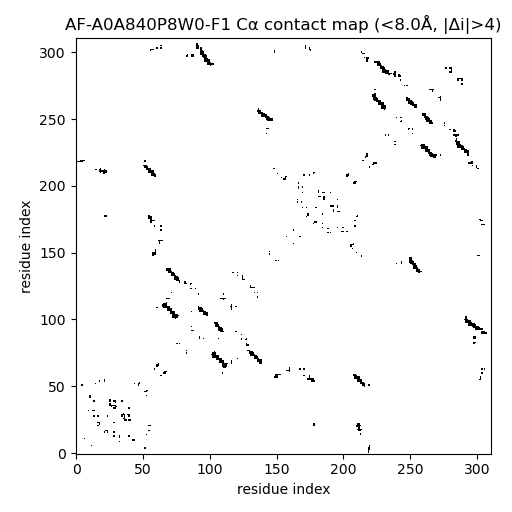ARG A O 1
ATOM 2124 N N . VAL A 1 280 ? -21.994 7.731 1.907 1.00 97.50 280 VAL A N 1
ATOM 2125 C CA . VAL A 1 280 ? -21.478 7.865 0.534 1.00 97.50 280 VAL A CA 1
ATOM 2126 C C . VAL A 1 280 ? -22.623 8.029 -0.465 1.00 97.50 280 VAL A C 1
ATOM 2128 O O . VAL A 1 280 ? -22.602 8.956 -1.260 1.00 97.50 280 VAL A O 1
ATOM 2131 N N . LEU A 1 281 ? -23.654 7.183 -0.394 1.00 96.81 281 LEU A N 1
ATOM 2132 C CA . LEU A 1 281 ? -24.820 7.277 -1.282 1.00 96.81 281 LEU A CA 1
ATOM 2133 C C . LEU A 1 281 ? -25.661 8.545 -1.064 1.00 96.81 281 LEU A C 1
ATOM 2135 O O . LEU A 1 281 ? -26.366 8.964 -1.974 1.00 96.81 281 LEU A O 1
ATOM 2139 N N . ALA A 1 282 ? -25.614 9.135 0.131 1.00 95.94 282 ALA A N 1
ATOM 2140 C CA . ALA A 1 282 ? -26.294 10.390 0.440 1.00 95.94 282 ALA A CA 1
ATOM 2141 C C . ALA A 1 282 ? -25.485 11.638 0.039 1.00 95.94 282 ALA A C 1
ATOM 2143 O O . ALA A 1 282 ? -26.013 12.746 0.129 1.00 95.94 282 ALA A O 1
ATOM 2144 N N . ALA A 1 283 ? -24.217 11.484 -0.355 1.00 95.25 283 ALA A N 1
ATOM 2145 C CA . ALA A 1 283 ? -23.381 12.601 -0.768 1.00 95.25 283 ALA A CA 1
ATOM 2146 C C . ALA A 1 283 ? -23.874 13.191 -2.097 1.00 95.25 283 ALA A C 1
ATOM 2148 O O . ALA A 1 283 ? -24.176 12.469 -3.049 1.00 95.25 283 ALA A O 1
ATOM 2149 N N . GLU A 1 284 ? -23.935 14.520 -2.167 1.00 93.75 284 GLU A N 1
ATOM 2150 C CA . GLU A 1 284 ? -24.349 15.226 -3.377 1.00 93.75 284 GLU A CA 1
ATOM 2151 C C . GLU A 1 284 ? -23.433 14.869 -4.555 1.00 93.75 284 GLU A C 1
ATOM 2153 O O . GLU A 1 284 ? -22.213 14.847 -4.429 1.00 93.75 284 GLU A O 1
ATOM 2158 N N . GLY A 1 285 ? -24.027 14.570 -5.711 1.00 93.19 285 GLY A N 1
ATOM 2159 C CA . GLY A 1 285 ? -23.290 14.203 -6.920 1.00 93.19 285 GLY A CA 1
ATOM 2160 C C . GLY A 1 285 ? -22.905 12.724 -7.019 1.00 93.19 285 GLY A C 1
ATOM 2161 O O . GLY A 1 285 ? -22.504 12.306 -8.106 1.00 93.19 285 GLY A O 1
ATOM 2162 N N . VAL A 1 286 ? -23.092 11.912 -5.970 1.00 96.56 286 VAL A N 1
ATOM 2163 C CA . VAL A 1 286 ? -22.949 10.446 -6.039 1.00 96.56 286 VAL A CA 1
ATOM 2164 C C . VAL A 1 286 ? -24.222 9.820 -6.612 1.00 96.56 286 VAL A C 1
ATOM 2166 O O . VAL A 1 286 ? -25.325 10.061 -6.132 1.00 96.56 286 VAL A O 1
ATOM 2169 N N . SER A 1 287 ? -24.070 8.997 -7.650 1.00 95.94 287 SER A N 1
ATOM 2170 C CA . SER A 1 287 ? -25.173 8.299 -8.331 1.00 95.94 287 SER A CA 1
ATOM 2171 C C . SER A 1 287 ? -25.180 6.790 -8.092 1.00 95.94 287 SER A C 1
ATOM 2173 O O . SER A 1 287 ? -26.180 6.126 -8.359 1.00 95.94 287 SER A O 1
ATOM 2175 N N . GLY A 1 288 ? -24.079 6.236 -7.586 1.00 96.75 288 GLY A N 1
ATOM 2176 C CA . GLY A 1 288 ? -23.941 4.803 -7.378 1.00 96.75 288 GLY A CA 1
ATOM 2177 C C . GLY A 1 288 ? -22.695 4.437 -6.585 1.00 96.75 288 GLY A C 1
ATOM 2178 O O . GLY A 1 288 ? -21.731 5.196 -6.488 1.00 96.75 288 GLY A O 1
ATOM 2179 N N . LEU A 1 289 ? -22.750 3.245 -5.998 1.00 97.50 289 LEU A N 1
ATOM 2180 C CA . LEU A 1 289 ? -21.713 2.690 -5.144 1.00 97.50 289 LEU A CA 1
ATOM 2181 C C . LEU A 1 289 ? -21.613 1.181 -5.374 1.00 97.50 289 LEU A C 1
ATOM 2183 O O . LEU A 1 289 ? -22.608 0.461 -5.298 1.00 97.50 289 LEU 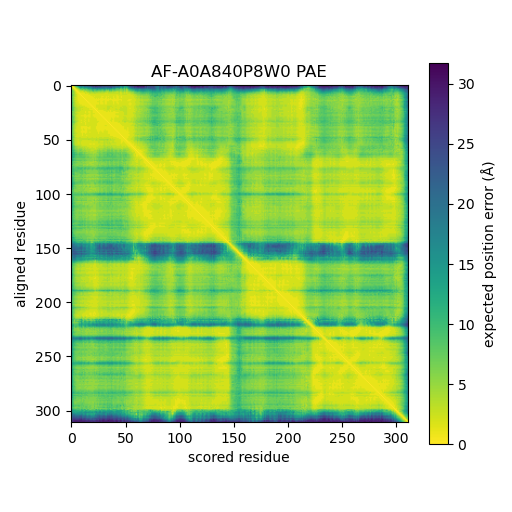A O 1
ATOM 2187 N N . SER A 1 290 ? -20.396 0.710 -5.605 1.00 97.19 290 SER A N 1
ATOM 2188 C CA . SER A 1 290 ? -19.994 -0.691 -5.601 1.00 97.19 290 SER A CA 1
ATOM 2189 C C . SER A 1 290 ? -19.001 -0.904 -4.468 1.00 97.19 290 SER A C 1
ATOM 2191 O O . SER A 1 290 ? -18.134 -0.063 -4.245 1.00 97.19 290 SER A O 1
ATOM 2193 N N . VAL A 1 291 ? -19.124 -2.013 -3.742 1.00 97.12 291 VAL A N 1
ATOM 2194 C CA . VAL A 1 291 ? -18.269 -2.317 -2.589 1.00 97.12 291 VAL A CA 1
ATOM 2195 C C . VAL A 1 291 ? -17.700 -3.717 -2.744 1.00 97.12 291 VAL A C 1
ATOM 2197 O O . VAL A 1 291 ? -18.442 -4.670 -2.979 1.00 97.12 291 VAL A O 1
ATOM 2200 N N . LEU A 1 292 ? -16.385 -3.830 -2.587 1.00 96.31 292 LEU A N 1
ATOM 2201 C CA . LEU A 1 292 ? -15.632 -5.077 -2.605 1.00 96.31 292 LEU A CA 1
ATOM 2202 C C . LEU A 1 292 ? -14.955 -5.231 -1.241 1.00 96.31 292 LEU A C 1
ATOM 2204 O O . LEU A 1 292 ? -13.942 -4.584 -0.975 1.00 96.31 292 LEU A O 1
ATOM 2208 N N . THR A 1 293 ? -15.517 -6.043 -0.345 1.00 95.00 293 THR A N 1
ATOM 2209 C CA . THR A 1 293 ? -14.931 -6.214 0.996 1.00 95.00 293 THR A CA 1
ATOM 2210 C C . THR A 1 293 ? -13.700 -7.103 0.935 1.00 95.00 293 THR A C 1
ATOM 2212 O O . THR A 1 293 ? -13.676 -8.095 0.207 1.00 95.00 293 THR A O 1
ATOM 2215 N N . TYR A 1 294 ? -12.663 -6.758 1.694 1.00 92.94 294 TYR A N 1
ATOM 2216 C CA . TYR A 1 294 ? -11.418 -7.517 1.707 1.00 92.94 294 TYR A CA 1
ATOM 2217 C C . TYR A 1 294 ? -11.581 -8.733 2.615 1.00 92.94 294 TYR A C 1
ATOM 2219 O O . TYR A 1 294 ? -11.719 -8.610 3.830 1.00 92.94 294 TYR A O 1
ATOM 2227 N N . ALA A 1 295 ? -11.566 -9.923 2.021 1.00 89.75 295 ALA A N 1
ATOM 2228 C CA . ALA A 1 295 ? -11.612 -11.179 2.757 1.00 89.75 295 ALA A CA 1
ATOM 2229 C C . ALA A 1 295 ? -10.237 -11.548 3.326 1.00 89.75 295 ALA A C 1
ATOM 2231 O O . ALA A 1 295 ? -10.151 -12.102 4.422 1.00 89.75 295 ALA A O 1
ATOM 2232 N N . ARG A 1 296 ? -9.165 -11.301 2.556 1.00 86.00 296 ARG A N 1
ATOM 2233 C CA . ARG A 1 296 ? -7.771 -11.616 2.912 1.00 86.00 296 ARG A CA 1
ATOM 2234 C C . ARG A 1 296 ? -6.814 -10.683 2.188 1.00 86.00 296 ARG A C 1
ATOM 2236 O O . ARG A 1 296 ? -6.984 -10.469 0.990 1.00 86.00 296 ARG A O 1
ATOM 2243 N N . ILE A 1 297 ? -5.749 -10.248 2.856 1.00 87.38 297 ILE A N 1
ATOM 2244 C CA . ILE A 1 297 ? -4.621 -9.626 2.161 1.00 87.38 297 ILE A CA 1
ATOM 2245 C C . ILE A 1 297 ? -3.785 -10.720 1.490 1.00 87.38 297 ILE A C 1
ATOM 2247 O O . ILE A 1 297 ? -3.375 -11.707 2.113 1.00 87.38 297 ILE A O 1
ATOM 2251 N N . LEU A 1 298 ? -3.586 -10.577 0.181 1.00 87.56 298 LEU A N 1
ATOM 2252 C CA . LEU A 1 298 ? -2.774 -11.469 -0.646 1.00 87.56 298 LEU A CA 1
ATOM 2253 C C . LEU A 1 298 ? -1.336 -10.961 -0.720 1.00 87.56 298 LEU A C 1
ATOM 2255 O O . LEU A 1 298 ? -0.399 -11.722 -0.482 1.00 87.56 298 LEU A O 1
ATOM 2259 N N . VAL A 1 299 ? -1.186 -9.663 -0.971 1.00 85.56 299 VAL A N 1
ATOM 2260 C CA . VAL A 1 299 ? 0.090 -8.952 -0.998 1.00 85.56 299 VAL A CA 1
ATOM 2261 C C . VAL A 1 299 ? -0.055 -7.756 -0.070 1.00 85.56 299 VAL A C 1
ATOM 2263 O O . VAL A 1 299 ? -0.809 -6.832 -0.364 1.00 85.56 299 VAL A O 1
ATOM 2266 N N . LEU A 1 300 ? 0.639 -7.789 1.070 1.00 78.25 300 LEU A N 1
ATOM 2267 C CA . LEU A 1 300 ? 0.784 -6.602 1.914 1.00 78.25 300 LEU A CA 1
ATOM 2268 C C . LEU A 1 300 ? 1.499 -5.516 1.119 1.00 78.25 300 LEU A C 1
ATOM 2270 O O . LEU A 1 300 ? 2.414 -5.878 0.365 1.00 78.25 300 LEU A O 1
ATOM 2274 N N . PRO A 1 301 ? 1.169 -4.229 1.335 1.00 72.19 301 PRO A N 1
ATOM 2275 C CA . PRO A 1 301 ? 1.833 -3.174 0.608 1.00 72.19 301 PRO A CA 1
ATOM 2276 C C . PRO A 1 301 ? 3.344 -3.316 0.763 1.00 72.19 301 PRO A C 1
ATOM 2278 O O . PRO A 1 301 ? 3.874 -3.588 1.850 1.00 72.19 301 PRO A O 1
ATOM 2281 N N . ARG A 1 302 ? 4.023 -3.282 -0.372 1.00 69.75 302 ARG A N 1
ATOM 2282 C CA . ARG A 1 302 ? 5.465 -3.464 -0.452 1.00 69.75 302 ARG A CA 1
ATOM 2283 C C . ARG A 1 302 ? 6.096 -2.280 -1.143 1.00 69.75 302 ARG A C 1
ATOM 2285 O O . ARG A 1 302 ? 5.447 -1.518 -1.854 1.00 69.75 302 ARG A O 1
ATOM 2292 N N . ALA A 1 303 ? 7.396 -2.199 -0.937 1.00 60.94 303 ALA A N 1
ATOM 2293 C CA . ALA A 1 303 ? 8.279 -1.362 -1.703 1.00 60.94 303 ALA A CA 1
ATOM 2294 C C . ALA A 1 303 ? 8.032 -1.477 -3.210 1.00 60.94 303 ALA A C 1
ATOM 2296 O O . ALA A 1 303 ? 7.901 -2.581 -3.742 1.00 60.94 303 ALA A O 1
ATOM 2297 N N . TRP A 1 304 ? 8.037 -0.336 -3.894 1.00 65.44 304 TRP A N 1
ATOM 2298 C CA . TRP A 1 304 ? 8.106 -0.251 -5.348 1.00 65.44 304 TRP A CA 1
ATOM 2299 C C . TRP A 1 304 ? 9.423 -0.865 -5.832 1.00 65.44 304 TRP A C 1
ATOM 2301 O O . TRP A 1 304 ? 10.468 -0.214 -5.804 1.00 65.44 304 TRP A O 1
ATOM 2311 N N . ARG A 1 305 ? 9.396 -2.136 -6.243 1.00 57.31 305 ARG A N 1
ATOM 2312 C CA . ARG A 1 305 ? 10.578 -2.824 -6.776 1.00 57.31 305 ARG A CA 1
ATOM 2313 C C . ARG A 1 305 ? 10.708 -2.519 -8.260 1.00 57.31 305 ARG A C 1
ATOM 2315 O O . ARG A 1 305 ? 9.751 -2.684 -9.008 1.00 57.31 305 ARG A O 1
ATOM 2322 N N . PHE A 1 306 ? 11.880 -2.051 -8.674 1.00 57.88 306 PHE A N 1
ATOM 2323 C CA . PHE A 1 306 ? 12.200 -1.804 -10.078 1.00 57.88 306 PHE A CA 1
ATOM 2324 C C . PHE A 1 306 ? 12.817 -3.045 -10.683 1.00 57.88 306 PHE A C 1
ATOM 2326 O O . PHE A 1 306 ? 13.825 -3.528 -10.174 1.00 57.88 306 PHE A O 1
ATOM 2333 N N . GLU A 1 307 ? 12.280 -3.488 -11.812 1.00 54.44 307 GLU A N 1
ATOM 2334 C CA . GLU A 1 307 ? 13.131 -4.143 -12.793 1.00 54.44 307 GLU A CA 1
ATOM 2335 C C . GLU A 1 307 ? 13.960 -3.037 -13.451 1.00 54.44 307 GLU A C 1
ATOM 2337 O O . GLU A 1 307 ? 13.424 -2.049 -13.964 1.00 54.44 307 GLU A O 1
ATOM 2342 N N . THR A 1 308 ? 15.287 -3.142 -13.381 1.00 42.25 308 THR A N 1
ATOM 2343 C CA . THR A 1 308 ? 16.126 -2.402 -14.322 1.00 42.25 308 THR A CA 1
ATOM 2344 C C . THR A 1 308 ? 15.696 -2.844 -15.709 1.00 42.25 308 THR A C 1
ATOM 2346 O O . THR A 1 308 ? 15.608 -4.050 -15.943 1.00 42.25 308 THR A O 1
ATOM 2349 N N . ALA A 1 309 ? 15.444 -1.905 -16.624 1.00 36.06 309 ALA A N 1
ATOM 2350 C CA . ALA A 1 309 ? 15.481 -2.249 -18.035 1.00 36.06 309 ALA A CA 1
ATOM 2351 C C . ALA A 1 309 ? 16.840 -2.920 -18.253 1.00 36.06 309 ALA A C 1
ATOM 2353 O O . ALA A 1 309 ? 17.875 -2.269 -18.109 1.00 36.06 309 ALA A O 1
ATOM 2354 N N . ALA A 1 310 ? 16.834 -4.238 -18.436 1.00 28.14 310 ALA A N 1
ATOM 2355 C CA . ALA A 1 310 ? 18.016 -4.967 -18.830 1.00 28.14 310 ALA A CA 1
ATOM 2356 C C . ALA A 1 310 ? 18.440 -4.369 -20.176 1.00 28.14 310 ALA A C 1
ATOM 2358 O O . ALA A 1 310 ? 17.738 -4.529 -21.175 1.00 28.14 310 ALA A O 1
ATOM 2359 N N . GLY A 1 311 ? 19.515 -3.586 -20.142 1.00 32.69 311 GLY A N 1
ATOM 2360 C CA . GLY A 1 311 ? 20.396 -3.375 -21.280 1.00 32.69 311 GLY A CA 1
ATOM 2361 C C . GLY A 1 311 ? 21.455 -4.459 -21.267 1.00 32.69 311 GLY A C 1
ATOM 2362 O O . GLY A 1 311 ? 21.926 -4.781 -20.152 1.00 32.69 311 GLY A O 1
#

Foldseek 3Di:
DLAQDEQDPLSVQLQVVQQVAVQDQLCVSCVVSVHHSVVSVVSQVVCVVSVFKDKFKAAAVQLLQQPWKKKKFWAFDDDLLLLLVLLVVQLQFQWKFQWDFPGRMMTIGTANDPVRVVVSVVCSCVRRPGTDDMDMWIFPWWLFAPDPFHDDPDPQADGNVVDDPLLSLLLLVCRFPVNDDLVNSVVVDPDDSVVSVVSNVVCPVSPSIGIHMDGFCLSHALKWKKKKQWAFDDDPVQLSVQQNPDPQFRTWTQTPDPGRIITMGIHNHPVRVVVVLVSSCPGPRTDDMGIIIGNGISHGRGGNNDDDPDD

Secondary structure (DSSP, 8-state):
--------HHHHHHHHHHHH-TT--HHHHHHHHT--HHHHHHHHHHHHHTTSEEEEEE--HHHHT--EEEEEEEEE-S-HHHHHHHHHH-TTEEEEEEEESSSSEEEEEEESSHHHHHHHHHHHHHHSTTEEEEEEEEEEEEEEE-STTS----TTSPPGGG--HHHHHHHHHHHH-TT--HHHHHHHSSS-HHHHHHHHHHHHHTTSSEEEEEE-HHHHS--EEEEEEEEESS-HHHHHHHHHT-TT--EEEEEESS-SEEEEEEESSHHHHHHHHHHHHTSTTEEEEEEEEEEEEEE-----PPPP---

Sequence (311 aa):
MTQRYELDAQDQAIIDLLREDGRSPLARIGQQVGLSADAVRARMSRLAGDGVLRVIGLVDPAVLGYDVLGTAGLRYRGPVDRLRAGLSAHPQVTFAAQTVGAYDAVCEIGARDDADLADVVWRLAETIDGVRDYEIWRQLDVVKWESQGRPRRSASAPRRADLDDLDLALLRLLVDNPRASYRELEAALDAPYWMVRKRTQALFRDGTIQATAMVDRVSTDPVTMASLGITLGGSPDAALAALVALPDLPIVTVTAGRYQVMGEAACGSPKDLAALMRRVLAAEGVSGLSVLTYARILVLPRAWRFETAAG

Organism: NCBI:txid1073253

Radius of gyration: 19.96 Å; Cα contacts (8 Å, |Δi|>4): 611; chains: 1; bounding box: 58×42×52 Å

Solvent-accessible surface area (backbone atoms only — not comparable to full-atom values): 16426 Å² total; per-residue (Å²): 130,88,72,70,46,86,71,50,76,60,55,49,53,52,45,53,52,21,43,76,36,38,66,61,54,49,57,60,53,9,66,75,69,78,43,50,38,66,57,45,48,52,52,52,51,50,35,37,74,74,66,41,39,45,55,31,20,29,47,50,49,48,54,78,49,31,69,29,42,31,39,34,37,32,34,59,60,71,64,67,68,55,54,28,50,47,51,61,67,39,53,45,46,32,29,26,29,33,30,52,58,96,27,42,24,40,33,35,35,50,16,61,36,74,66,50,43,52,50,50,53,50,50,49,44,72,69,27,83,37,45,78,50,73,47,67,35,39,52,74,44,78,82,34,79,72,56,89,80,62,45,79,77,51,96,74,39,70,54,44,91,75,52,53,74,65,55,54,53,49,47,60,53,26,18,61,38,48,72,64,48,53,63,61,52,24,76,76,40,102,49,59,54,71,55,46,43,53,50,56,55,44,38,49,69,64,54,47,32,43,37,25,47,45,63,50,46,73,47,52,42,76,46,38,38,27,44,33,39,28,29,69,73,52,57,64,67,57,25,49,57,52,51,61,72,35,81,50,35,32,28,33,29,33,26,47,62,91,30,46,31,39,32,37,34,59,19,77,30,70,69,49,42,55,51,49,52,53,52,53,64,66,28,58,27,42,66,46,81,45,68,31,36,52,76,40,73,53,30,70,74,50,41,83,50,78,80,72,82,84,122

Nearest PDB structures (foldseek):
  4ch7-assembly1_A  TM=6.390E-01  e=3.678E-13  Hydrogenobacter thermophilus TK-6
  7fby-assembly1_A  TM=8.375E-01  e=1.091E-08  Pyrococcus horikoshii OT3
  2cg4-assembly1_A  TM=6.998E-01  e=3.514E-08  Escherichia coli
  2w29-assembly1_B  TM=7.381E-01  e=1.706E-07  Mycobacterium tuberculosis H37Rv
  2w25-assembly1_B  TM=7.374E-01  e=6.551E-07  Mycobacterium tuberculosis H37Rv